Protein AF-A0A6P2RGN9-F1 (afdb_monomer)

Organism: Burkholderia lata (strain ATCC 17760 / DSM 23089 / LMG 22485 / NCIMB 9086 / R18194 / 383) (NCBI:txid482957)

Sequence (277 aa):
MVHELDSYGESSSDGGGRESSWGAIEKACVRLLGKEGDVRVAIWYIRAGLERKEFRAFRLGMAALSRILVDFQRKTQTSTHSNELELEIYLAQVAWLSTPQFARKLSLLNFPEIGASISDVRKNKFESFVSGESIGNLCSEIDEVVGFLEEANGWAESHFARGVNFDDSIALLDDVVRVLRGVVGKNVNEDLGIFANGEMEIQRGNCSAILSRADVDAAIDEIIKYFNINEPSHPAPILLMRVKKLVGADFSELMQELYAEGVTLVAQLGRPGGADK

Solvent-accessible surface area (backbone atoms only — not comparable to full-atom values): 16355 Å² total; per-residue (Å²): 141,88,83,85,83,88,85,83,80,84,79,82,92,66,96,84,54,76,83,55,53,43,59,52,49,33,56,48,27,56,58,45,55,75,75,46,79,50,66,67,49,24,52,50,20,29,47,24,11,41,78,70,24,34,42,70,50,24,46,54,15,41,54,50,35,38,53,37,53,54,53,48,55,54,49,60,76,74,46,93,68,88,56,60,72,61,49,52,52,49,50,61,59,56,44,52,64,42,33,71,68,42,44,55,38,56,39,54,21,31,41,80,88,49,76,25,29,48,54,30,44,68,68,70,54,54,63,86,86,58,54,64,66,60,52,50,52,50,38,52,58,51,52,50,46,42,51,34,50,52,52,49,45,55,52,40,55,76,68,68,47,83,85,62,55,52,62,71,53,42,53,53,50,53,51,33,42,53,50,55,54,50,49,48,63,46,58,69,56,53,80,76,57,88,83,82,91,76,95,72,84,73,79,70,80,74,77,69,73,73,83,46,73,68,46,49,54,54,50,52,51,52,52,35,52,50,35,60,74,77,40,70,85,54,68,58,43,66,52,49,57,51,50,53,64,52,70,81,54,57,73,72,56,55,39,56,75,77,29,96,70,38,70,62,58,56,65,74,66,65,74,87,83,83,88,82,136

Structure (mmCIF, N/CA/C/O backbone):
data_AF-A0A6P2RGN9-F1
#
_entry.id   AF-A0A6P2RGN9-F1
#
loop_
_atom_site.group_PDB
_atom_site.id
_atom_site.type_symbol
_atom_site.label_atom_id
_atom_site.label_alt_id
_atom_site.label_comp_id
_atom_site.label_asym_id
_atom_site.label_entity_id
_atom_site.label_seq_id
_atom_site.pdbx_PDB_ins_code
_atom_site.Cartn_x
_atom_site.Cartn_y
_atom_site.Cartn_z
_atom_site.occupancy
_atom_site.B_iso_or_equiv
_atom_site.auth_seq_id
_atom_site.auth_comp_id
_atom_site.auth_asym_id
_atom_site.auth_atom_id
_atom_site.pdbx_PDB_model_num
ATOM 1 N N . MET A 1 1 ? 5.014 15.738 -21.763 1.00 33.44 1 MET A N 1
ATOM 2 C CA . MET A 1 1 ? 3.935 14.969 -22.416 1.00 33.44 1 MET A CA 1
ATOM 3 C C . MET A 1 1 ? 3.713 13.724 -21.569 1.00 33.44 1 MET A C 1
ATOM 5 O O . MET A 1 1 ? 4.242 12.670 -21.870 1.00 33.44 1 MET A O 1
ATOM 9 N N . VAL A 1 2 ? 3.076 13.908 -20.410 1.00 33.88 2 VAL A N 1
ATOM 10 C CA . VAL A 1 2 ? 2.858 12.865 -19.392 1.00 33.88 2 VAL A CA 1
ATOM 11 C C . VAL A 1 2 ? 1.435 13.075 -18.878 1.00 33.88 2 VAL A C 1
ATOM 13 O O . VAL A 1 2 ? 1.212 13.610 -17.803 1.00 33.88 2 VAL A O 1
A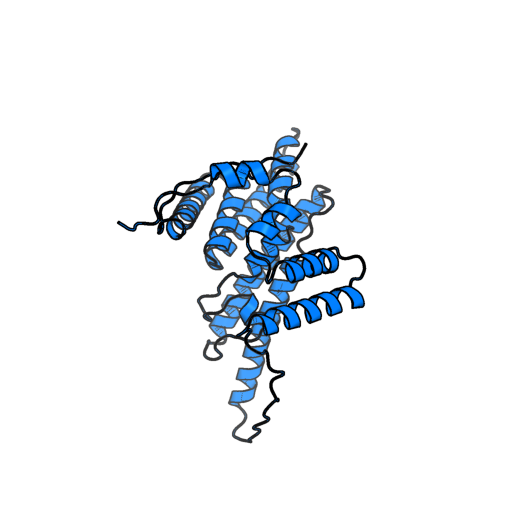TOM 16 N N . HIS A 1 3 ? 0.472 12.832 -19.756 1.00 40.09 3 HIS A N 1
ATOM 17 C CA . HIS A 1 3 ? -0.960 12.904 -19.481 1.00 40.09 3 HIS A CA 1
ATOM 18 C C . HIS A 1 3 ? -1.625 12.077 -20.571 1.00 40.09 3 HIS A C 1
ATOM 20 O O . HIS A 1 3 ? -1.947 12.626 -21.611 1.00 40.09 3 HIS A O 1
ATOM 26 N N . GLU A 1 4 ? -1.684 10.759 -20.375 1.00 36.16 4 GLU A N 1
ATOM 27 C CA . GLU A 1 4 ? -2.571 9.817 -21.080 1.00 36.16 4 GLU A CA 1
ATOM 28 C C . GLU A 1 4 ? -2.137 8.391 -20.737 1.00 36.16 4 GLU A C 1
ATOM 30 O O . GLU A 1 4 ? -1.318 7.786 -21.419 1.00 36.16 4 GLU A O 1
ATOM 35 N N . LEU A 1 5 ? -2.658 7.855 -19.634 1.00 37.09 5 LEU A N 1
ATOM 36 C CA . LEU A 1 5 ? -2.740 6.402 -19.434 1.00 37.09 5 LEU A CA 1
ATOM 37 C C . LEU A 1 5 ? -3.982 5.973 -18.633 1.00 37.09 5 LEU A C 1
ATOM 39 O O . LEU A 1 5 ? -4.138 4.793 -18.341 1.00 37.09 5 LEU A O 1
ATOM 43 N N . ASP A 1 6 ? -4.914 6.898 -18.376 1.00 41.03 6 ASP A N 1
ATOM 44 C CA . ASP A 1 6 ? -6.184 6.618 -17.689 1.00 41.03 6 ASP A CA 1
ATOM 45 C C . ASP A 1 6 ? -7.370 6.399 -18.651 1.00 41.03 6 ASP A C 1
ATOM 47 O O . ASP A 1 6 ? -8.513 6.301 -18.211 1.00 41.03 6 ASP A O 1
ATOM 51 N N . SER A 1 7 ? -7.139 6.279 -19.964 1.00 36.06 7 SER A N 1
ATOM 52 C CA . SER A 1 7 ? -8.214 6.123 -20.956 1.00 36.06 7 SER A CA 1
ATOM 53 C C . SER A 1 7 ? -8.219 4.757 -21.652 1.00 36.06 7 SER A C 1
ATOM 55 O O . SER A 1 7 ? -8.183 4.689 -22.873 1.00 36.06 7 SER A O 1
ATOM 57 N N . TYR A 1 8 ? -8.297 3.656 -20.905 1.00 37.06 8 TYR A N 1
ATOM 58 C CA . TYR A 1 8 ? -8.857 2.409 -21.447 1.00 37.06 8 TYR A CA 1
ATOM 59 C C . TYR A 1 8 ? -9.652 1.684 -20.365 1.00 37.06 8 TYR A C 1
ATOM 61 O O . TYR A 1 8 ? -9.136 0.869 -19.606 1.00 37.06 8 TYR A O 1
ATOM 69 N N . GLY A 1 9 ? -10.939 2.015 -20.302 1.00 34.03 9 GLY A N 1
ATOM 70 C CA . GLY A 1 9 ? -11.904 1.366 -19.424 1.00 34.03 9 GLY A CA 1
ATOM 71 C C . GLY A 1 9 ? -13.339 1.822 -19.669 1.00 34.03 9 GLY A C 1
ATOM 72 O O . GLY A 1 9 ? -14.114 1.903 -18.719 1.00 34.03 9 GLY A O 1
ATOM 73 N N . GLU A 1 10 ? -13.703 2.152 -20.913 1.00 33.69 10 GLU A N 1
ATOM 74 C CA . GLU A 1 10 ? -15.106 2.352 -21.278 1.00 33.69 10 GLU A CA 1
ATOM 75 C C . GLU A 1 10 ? -15.847 1.007 -21.305 1.00 33.69 10 GLU A C 1
ATOM 77 O O . GLU A 1 10 ? -15.527 0.089 -22.057 1.00 33.69 10 GLU A O 1
ATOM 82 N N . SER A 1 11 ? -16.850 0.935 -20.428 1.00 32.97 11 SER A N 1
ATOM 83 C CA . SER A 1 11 ? -18.112 0.202 -20.560 1.00 32.97 11 SER A CA 1
ATOM 84 C C . SER A 1 11 ? -18.075 -1.240 -21.082 1.00 32.97 11 SER A C 1
ATOM 86 O O . SER A 1 11 ? -18.205 -1.511 -22.272 1.00 32.97 11 SER A O 1
ATOM 88 N N . SER A 1 12 ? -18.175 -2.178 -20.145 1.00 28.09 12 SER A N 1
ATOM 89 C CA . SER A 1 12 ? -19.211 -3.206 -20.260 1.00 28.09 12 SER A CA 1
ATOM 90 C C . SER A 1 12 ? -20.095 -3.135 -19.020 1.00 28.09 12 SER A C 1
ATOM 92 O O . SER A 1 12 ? -19.641 -3.200 -17.876 1.00 28.09 12 SER A O 1
ATOM 94 N N . SER A 1 13 ? -2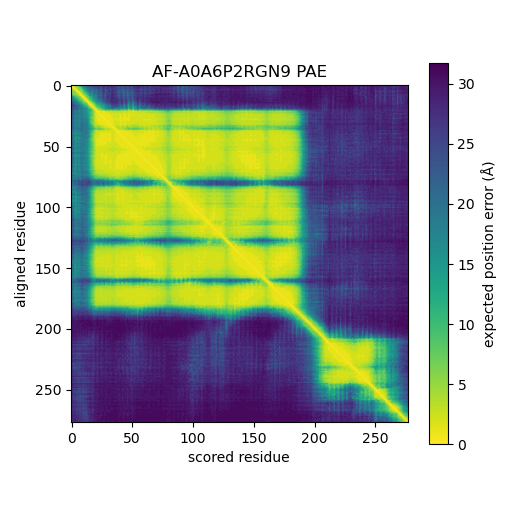1.370 -2.881 -19.282 1.00 38.47 13 SER A N 1
ATOM 95 C CA . SER A 1 13 ? -22.477 -3.003 -18.354 1.00 38.47 13 SER A CA 1
ATOM 96 C C . SER A 1 13 ? -22.691 -4.480 -18.033 1.00 38.47 13 SER A C 1
ATOM 98 O O . SER A 1 13 ? -23.263 -5.197 -18.848 1.00 38.47 13 SER A O 1
ATOM 100 N N . ASP A 1 14 ? -22.254 -4.926 -16.859 1.00 33.53 14 ASP A N 1
ATOM 101 C CA . ASP A 1 14 ? -22.945 -6.010 -16.164 1.00 33.53 14 ASP A CA 1
ATOM 102 C C . ASP A 1 14 ? -22.741 -5.890 -14.649 1.00 33.53 14 ASP A C 1
ATOM 104 O O . ASP A 1 14 ? -21.618 -5.781 -14.139 1.00 33.53 14 ASP A O 1
ATOM 108 N N . GLY A 1 15 ? -23.859 -5.826 -13.934 1.00 38.00 15 GLY A N 1
ATOM 109 C CA . GLY A 1 15 ? -23.906 -5.720 -12.485 1.00 38.00 15 GLY A CA 1
ATOM 110 C C . GLY A 1 15 ? -23.574 -7.073 -11.868 1.00 38.00 15 GLY A C 1
ATOM 111 O O . GLY A 1 15 ? -24.368 -7.998 -11.956 1.00 38.00 15 GLY A O 1
ATOM 112 N N . GLY A 1 16 ? -22.405 -7.182 -11.231 1.00 35.12 16 GLY A N 1
ATOM 113 C CA . GLY A 1 16 ? -22.026 -8.357 -10.431 1.00 35.12 16 GLY A CA 1
ATOM 114 C C . GLY A 1 16 ? -20.586 -8.864 -10.595 1.00 35.12 16 GLY A C 1
ATOM 115 O O . GLY A 1 16 ? -20.171 -9.727 -9.832 1.00 35.12 16 GLY A O 1
ATOM 116 N N . GLY A 1 17 ? -19.793 -8.346 -11.545 1.00 37.28 17 GLY A N 1
ATOM 117 C CA . GLY A 1 17 ? -18.497 -8.957 -11.908 1.00 37.28 17 GLY A CA 1
ATOM 118 C C . GLY A 1 17 ? -17.205 -8.295 -11.395 1.00 37.28 17 GLY A C 1
ATOM 119 O O . GLY A 1 17 ? -16.141 -8.911 -11.461 1.00 37.28 17 GLY A O 1
ATOM 120 N N . ARG A 1 18 ? -17.234 -7.050 -10.893 1.00 41.59 18 ARG A N 1
ATOM 121 C CA . ARG A 1 18 ? -15.991 -6.295 -10.590 1.00 41.59 18 ARG A CA 1
ATOM 122 C C . ARG A 1 18 ? -15.243 -6.759 -9.335 1.00 41.59 18 ARG A C 1
ATOM 124 O O . ARG A 1 18 ? -14.038 -6.550 -9.250 1.00 41.59 18 ARG A O 1
ATOM 131 N N . GLU A 1 19 ? -15.908 -7.444 -8.408 1.00 44.59 19 GLU A N 1
ATOM 132 C CA . GLU A 1 19 ? -15.249 -8.051 -7.239 1.00 44.59 19 GLU A CA 1
ATOM 133 C C . GLU A 1 19 ? -14.414 -9.298 -7.616 1.00 44.59 19 GLU A C 1
ATOM 135 O O . GLU A 1 19 ? -13.539 -9.720 -6.860 1.00 44.59 19 GLU A O 1
ATOM 140 N N . SER A 1 20 ? -14.610 -9.852 -8.823 1.00 57.38 20 SER A N 1
ATOM 141 C CA . SER A 1 20 ? -13.911 -11.051 -9.312 1.00 57.38 20 SER A CA 1
ATOM 142 C C . SER A 1 20 ? -12.596 -10.754 -10.058 1.00 57.38 20 SER A C 1
ATOM 144 O O . SER A 1 20 ? -11.672 -11.572 -10.031 1.00 57.38 20 SER A O 1
ATOM 146 N N . SER A 1 21 ? -12.452 -9.580 -10.691 1.00 81.19 21 SER A N 1
ATOM 147 C CA . SER A 1 21 ? -11.296 -9.298 -11.562 1.00 81.19 21 SER A CA 1
ATOM 148 C C . SER A 1 21 ? -9.992 -9.113 -10.784 1.00 81.19 21 SER A C 1
ATOM 150 O O . SER A 1 21 ? -8.966 -9.677 -11.163 1.00 81.19 21 SER A O 1
ATOM 152 N N . TRP A 1 22 ? -10.022 -8.403 -9.654 1.00 90.25 22 TRP A N 1
ATOM 153 C CA . TRP A 1 22 ? -8.820 -8.147 -8.853 1.00 90.25 22 TRP A CA 1
ATOM 154 C C . TRP A 1 22 ? -8.251 -9.403 -8.197 1.00 90.25 22 TRP A C 1
ATOM 156 O O . TRP A 1 22 ? -7.035 -9.548 -8.134 1.00 90.25 22 TRP A O 1
ATOM 166 N N . GLY A 1 23 ? -9.099 -10.356 -7.795 1.00 89.38 23 GLY A N 1
ATOM 167 C CA . GLY A 1 23 ? -8.629 -11.653 -7.293 1.00 89.38 23 GLY A CA 1
ATOM 168 C C . GLY A 1 23 ? -7.968 -12.509 -8.382 1.00 89.38 23 GLY A C 1
ATOM 169 O O . GLY A 1 23 ? -7.037 -13.269 -8.111 1.00 89.38 23 GLY A O 1
ATOM 170 N N . ALA A 1 24 ? -8.408 -12.385 -9.638 1.00 90.88 24 ALA A N 1
ATOM 171 C CA . ALA A 1 24 ? -7.739 -13.025 -10.768 1.00 90.88 24 ALA A CA 1
ATOM 172 C C . ALA A 1 24 ? -6.394 -12.352 -11.096 1.00 90.88 24 ALA A C 1
ATOM 174 O O . ALA A 1 24 ? -5.416 -13.059 -11.356 1.00 90.88 24 ALA A O 1
ATOM 175 N N . ILE A 1 25 ? -6.338 -11.014 -11.038 1.00 91.12 25 ILE A N 1
ATOM 176 C CA . ILE A 1 25 ? -5.109 -10.221 -11.211 1.00 91.12 25 ILE A CA 1
ATOM 177 C C . ILE A 1 25 ? -4.087 -10.595 -10.138 1.00 91.12 25 ILE A C 1
ATOM 179 O O . ILE A 1 25 ? -2.957 -10.925 -10.477 1.00 91.12 25 ILE A O 1
ATOM 183 N N . GLU A 1 26 ? -4.492 -10.648 -8.870 1.00 91.69 26 GLU A N 1
ATOM 184 C CA . GLU A 1 26 ? -3.637 -11.056 -7.753 1.00 91.69 26 GLU A CA 1
ATOM 185 C C . GLU A 1 26 ? -2.990 -12.426 -8.008 1.00 91.69 26 GLU A C 1
ATOM 187 O O . GLU A 1 26 ? -1.765 -12.565 -8.018 1.00 91.69 26 GLU A O 1
ATOM 192 N N . LYS A 1 27 ? -3.804 -13.438 -8.339 1.00 92.94 27 LYS A N 1
ATOM 193 C CA . LYS A 1 27 ? -3.312 -14.786 -8.668 1.00 92.94 27 LYS A CA 1
ATOM 194 C C . LYS A 1 27 ? -2.376 -14.787 -9.877 1.00 92.94 27 LYS A C 1
ATOM 196 O O . LYS A 1 27 ? -1.458 -15.606 -9.935 1.00 92.94 27 LYS A O 1
ATOM 201 N N . ALA A 1 28 ? -2.620 -13.932 -10.870 1.00 93.50 28 ALA A N 1
ATOM 202 C CA . ALA A 1 28 ? -1.744 -13.795 -12.026 1.00 93.50 28 ALA A CA 1
ATOM 203 C C . ALA A 1 28 ? -0.400 -13.168 -11.634 1.00 93.50 28 ALA A C 1
ATOM 205 O O . ALA A 1 28 ? 0.636 -13.727 -11.994 1.00 93.50 28 ALA A O 1
ATOM 206 N N . CYS A 1 29 ? -0.410 -12.093 -10.843 1.00 94.44 29 CYS A N 1
ATOM 207 C CA . CYS A 1 29 ? 0.787 -11.455 -10.305 1.00 94.44 29 CYS A CA 1
ATOM 208 C C . CYS A 1 29 ? 1.639 -12.441 -9.503 1.00 94.44 29 CYS A C 1
ATOM 210 O O . CYS A 1 29 ? 2.825 -12.570 -9.789 1.00 94.44 29 CYS A O 1
ATOM 212 N N . VAL A 1 30 ? 1.043 -13.211 -8.585 1.00 94.00 30 VAL A N 1
ATOM 213 C CA . VAL A 1 30 ? 1.763 -14.231 -7.797 1.00 94.00 30 VAL A CA 1
ATOM 214 C C . VAL A 1 30 ? 2.463 -15.251 -8.703 1.00 94.00 30 VAL A C 1
ATOM 216 O O . VAL A 1 30 ? 3.637 -15.560 -8.504 1.00 94.00 30 VAL A O 1
ATOM 219 N N . ARG A 1 31 ? 1.779 -15.755 -9.742 1.00 93.94 31 ARG A N 1
ATOM 220 C CA . ARG A 1 31 ? 2.384 -16.704 -10.695 1.00 93.94 31 ARG A CA 1
ATOM 221 C C . ARG A 1 31 ? 3.507 -16.082 -11.522 1.00 93.94 31 ARG A C 1
ATOM 223 O O . ARG A 1 31 ? 4.475 -16.777 -11.819 1.00 93.94 31 ARG A O 1
ATOM 230 N N . LEU A 1 32 ? 3.350 -14.831 -11.951 1.00 93.75 32 LEU A N 1
ATOM 231 C CA . LEU A 1 32 ? 4.333 -14.134 -12.781 1.00 93.75 32 LEU A CA 1
ATOM 232 C C . LEU A 1 32 ? 5.579 -13.765 -11.971 1.00 93.75 32 LEU A C 1
ATOM 234 O O . LEU A 1 32 ? 6.680 -14.078 -12.408 1.00 93.75 32 LEU A O 1
ATOM 238 N 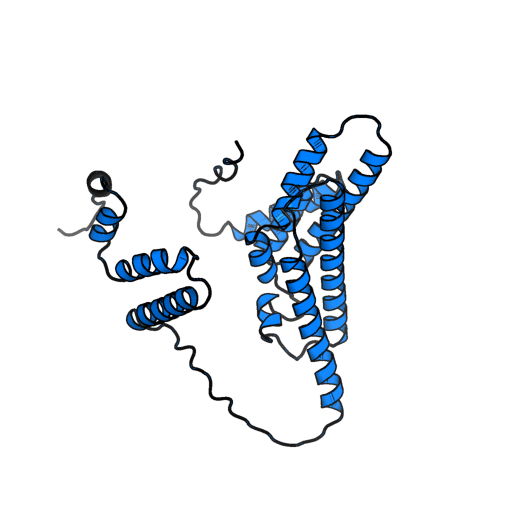N . LEU A 1 33 ? 5.410 -13.233 -10.758 1.00 92.38 33 LEU A N 1
ATOM 239 C CA . LEU A 1 33 ? 6.508 -12.874 -9.848 1.00 92.38 33 LEU A CA 1
ATOM 240 C C . LEU A 1 33 ? 7.318 -14.084 -9.362 1.00 92.38 33 LEU A C 1
ATOM 242 O O . LEU A 1 33 ? 8.488 -13.947 -9.000 1.00 92.38 33 LEU A O 1
ATOM 246 N N . GLY A 1 34 ? 6.710 -15.275 -9.366 1.00 85.25 34 GLY A N 1
ATOM 247 C CA . GLY A 1 34 ? 7.413 -16.536 -9.128 1.00 85.25 34 GLY A CA 1
ATOM 248 C C . GLY A 1 34 ? 8.319 -16.973 -10.285 1.00 85.25 34 GLY A C 1
ATOM 249 O O . GLY A 1 34 ? 9.170 -17.836 -10.088 1.00 85.25 34 GLY A O 1
ATOM 250 N N . LYS A 1 35 ? 8.146 -16.398 -11.482 1.00 89.50 35 LYS A N 1
ATOM 251 C CA . LYS A 1 35 ? 8.961 -16.682 -12.673 1.00 89.50 35 LYS A CA 1
ATOM 252 C C . LYS A 1 35 ? 9.964 -15.569 -12.959 1.00 89.50 35 LYS A C 1
ATOM 254 O O . LYS A 1 35 ? 11.118 -15.864 -13.245 1.00 89.50 35 LYS A O 1
ATOM 259 N N . GLU A 1 36 ? 9.519 -14.317 -12.890 1.00 87.25 36 GLU A N 1
ATOM 260 C CA . GLU A 1 36 ? 10.298 -13.141 -13.271 1.00 87.25 36 GLU A CA 1
ATOM 261 C C . GLU A 1 36 ? 9.953 -11.939 -12.380 1.00 87.25 36 GLU A C 1
ATOM 263 O O . GLU A 1 36 ? 8.788 -11.684 -12.070 1.00 87.25 36 GLU A O 1
ATOM 268 N N . GLY A 1 37 ? 10.976 -11.200 -11.949 1.00 88.38 37 GLY A N 1
ATOM 269 C CA . GLY A 1 37 ? 10.831 -10.032 -11.081 1.00 88.38 37 GLY A CA 1
ATOM 270 C C . GLY A 1 37 ? 10.601 -8.741 -11.864 1.00 88.38 37 GLY A C 1
ATOM 271 O O . GLY A 1 37 ? 11.524 -7.947 -11.995 1.00 88.38 37 GLY A O 1
ATOM 272 N N . ASP A 1 38 ? 9.384 -8.523 -12.366 1.00 92.06 38 ASP A N 1
ATOM 273 C CA . ASP A 1 38 ? 9.007 -7.278 -13.058 1.00 92.06 38 ASP A CA 1
ATOM 274 C C . ASP A 1 38 ? 8.340 -6.277 -12.094 1.00 92.06 38 ASP A C 1
ATOM 276 O O . ASP A 1 38 ? 7.331 -6.584 -11.446 1.00 92.06 38 ASP A O 1
ATOM 280 N N . VAL A 1 39 ? 8.886 -5.056 -12.026 1.00 94.19 39 VAL A N 1
ATOM 281 C CA . VAL A 1 39 ? 8.411 -3.979 -11.138 1.00 94.19 39 VAL A CA 1
ATOM 282 C C . VAL A 1 39 ? 6.939 -3.622 -11.367 1.00 94.19 39 VAL A C 1
ATOM 284 O O . VAL A 1 39 ? 6.201 -3.382 -10.413 1.00 94.19 39 VAL A O 1
ATOM 287 N N . ARG A 1 40 ? 6.460 -3.651 -12.616 1.00 94.25 40 ARG A N 1
ATOM 288 C CA . ARG A 1 40 ? 5.065 -3.331 -12.954 1.00 94.25 40 ARG A CA 1
ATOM 289 C C . ARG A 1 40 ? 4.135 -4.390 -12.388 1.00 94.25 40 ARG A C 1
ATOM 291 O O . ARG A 1 40 ? 3.070 -4.063 -11.874 1.00 94.25 40 ARG A O 1
ATOM 298 N N . VAL A 1 41 ? 4.538 -5.659 -12.452 1.00 95.12 41 VAL A N 1
ATOM 299 C CA . VAL A 1 41 ? 3.753 -6.771 -11.902 1.00 95.12 41 VAL A CA 1
ATOM 300 C C . VAL A 1 41 ? 3.659 -6.660 -10.379 1.00 95.12 41 VAL A C 1
ATOM 302 O O . VAL A 1 41 ? 2.587 -6.909 -9.827 1.00 95.12 41 VAL A O 1
ATOM 305 N N . ALA A 1 42 ? 4.730 -6.222 -9.708 1.00 96.12 42 ALA A N 1
ATOM 306 C CA . ALA A 1 42 ? 4.703 -5.936 -8.274 1.00 96.12 42 ALA A CA 1
ATOM 307 C C . ALA A 1 42 ? 3.756 -4.771 -7.931 1.00 96.12 42 ALA A C 1
ATOM 309 O O . ALA A 1 42 ? 2.923 -4.919 -7.038 1.00 96.12 42 ALA A O 1
ATOM 310 N N . ILE A 1 43 ? 3.780 -3.666 -8.690 1.00 96.06 43 ILE A N 1
ATOM 311 C CA . ILE A 1 43 ? 2.813 -2.565 -8.516 1.00 96.06 43 ILE A CA 1
ATOM 312 C C . ILE A 1 43 ? 1.370 -3.040 -8.728 1.00 96.06 43 ILE A C 1
ATOM 314 O O . ILE A 1 43 ? 0.484 -2.688 -7.947 1.00 96.06 43 ILE A O 1
ATOM 318 N N . TRP A 1 44 ? 1.106 -3.872 -9.738 1.00 94.56 44 TRP A N 1
ATOM 319 C CA . TRP A 1 44 ? -0.224 -4.454 -9.945 1.00 94.56 44 TRP A CA 1
ATOM 320 C C . TRP A 1 44 ? -0.656 -5.365 -8.795 1.00 94.56 44 TRP A C 1
ATOM 322 O O . TRP A 1 44 ? -1.835 -5.366 -8.441 1.00 94.56 44 TRP A O 1
ATOM 332 N N . TYR A 1 45 ? 0.276 -6.090 -8.175 1.00 97.19 45 TYR A N 1
ATOM 333 C CA . TYR A 1 45 ? -0.021 -6.908 -7.003 1.00 97.19 45 TYR A CA 1
ATOM 334 C C . TYR A 1 45 ? -0.389 -6.040 -5.793 1.00 97.19 45 TYR A C 1
ATOM 336 O O . TYR A 1 45 ? -1.421 -6.266 -5.161 1.00 97.19 45 TYR A O 1
ATOM 344 N N . ILE A 1 46 ? 0.394 -4.988 -5.534 1.00 97.50 46 ILE A N 1
ATOM 345 C CA . ILE A 1 46 ? 0.112 -3.990 -4.493 1.00 97.50 46 ILE A CA 1
ATOM 346 C C . ILE A 1 46 ? -1.277 -3.378 -4.710 1.00 97.50 46 ILE A C 1
ATOM 348 O O . ILE A 1 46 ? -2.089 -3.326 -3.785 1.00 97.50 46 ILE A O 1
ATOM 352 N N . ARG A 1 47 ? -1.593 -2.975 -5.949 1.00 95.44 47 ARG A N 1
ATOM 353 C CA . ARG A 1 47 ? -2.919 -2.459 -6.320 1.00 95.44 47 ARG A CA 1
ATOM 354 C C . ARG A 1 47 ? -4.021 -3.479 -6.062 1.00 95.44 47 ARG A C 1
ATOM 356 O O . ARG A 1 47 ? -5.016 -3.119 -5.448 1.00 95.44 47 ARG A O 1
ATOM 363 N N . ALA A 1 48 ? -3.847 -4.735 -6.468 1.00 92.75 48 ALA A N 1
ATOM 364 C CA . ALA A 1 48 ? -4.844 -5.775 -6.228 1.00 92.75 48 ALA A CA 1
ATOM 365 C C . ALA A 1 48 ? -5.132 -5.956 -4.727 1.00 92.75 48 ALA A C 1
ATOM 367 O O . ALA A 1 48 ? -6.300 -6.010 -4.345 1.00 92.75 48 ALA A O 1
ATOM 368 N N . GLY A 1 49 ? -4.097 -5.956 -3.878 1.00 93.88 49 GLY A N 1
ATOM 369 C CA . GLY A 1 49 ? -4.259 -5.996 -2.422 1.00 93.88 49 GLY A CA 1
ATOM 370 C C . GLY A 1 49 ? -5.036 -4.793 -1.877 1.00 93.88 49 GLY A C 1
ATOM 371 O O . GLY A 1 49 ? -5.967 -4.961 -1.091 1.00 93.88 49 GLY A O 1
ATOM 372 N N . LEU A 1 50 ? -4.726 -3.585 -2.355 1.00 94.62 50 LEU A N 1
ATOM 373 C CA . LEU A 1 50 ? -5.429 -2.356 -1.969 1.00 94.62 50 LEU A CA 1
ATOM 374 C C . LEU A 1 50 ? -6.903 -2.342 -2.407 1.00 94.62 50 LEU A C 1
ATOM 376 O O . LEU A 1 50 ? -7.766 -1.962 -1.619 1.00 94.62 50 LEU A O 1
ATOM 380 N N . GLU A 1 51 ? -7.215 -2.767 -3.634 1.00 93.06 51 GLU A N 1
ATOM 381 C CA . GLU A 1 51 ? -8.596 -2.800 -4.151 1.00 93.06 51 GLU A CA 1
ATOM 382 C C . GLU A 1 51 ? -9.454 -3.844 -3.439 1.00 93.06 51 GLU A C 1
ATOM 384 O O . GLU A 1 51 ? -10.640 -3.624 -3.194 1.00 93.06 51 GLU A O 1
ATOM 389 N N . ARG A 1 52 ? -8.842 -4.970 -3.063 1.00 92.62 52 ARG A N 1
ATOM 390 C CA . ARG A 1 52 ? -9.484 -6.021 -2.265 1.00 92.62 52 ARG A CA 1
ATOM 391 C C . ARG A 1 52 ? -9.529 -5.685 -0.774 1.00 92.62 52 ARG A C 1
ATOM 393 O O . ARG A 1 52 ? -10.220 -6.370 -0.027 1.00 92.62 52 ARG A O 1
ATOM 400 N N . LYS A 1 53 ? -8.833 -4.623 -0.348 1.00 95.19 53 LYS A N 1
ATOM 401 C CA . LYS A 1 53 ? -8.638 -4.226 1.055 1.00 95.19 53 LYS A CA 1
ATOM 402 C C . LYS A 1 53 ? -7.983 -5.324 1.899 1.00 95.19 53 LYS A C 1
ATOM 404 O O . LYS A 1 53 ? -8.242 -5.428 3.094 1.00 95.19 53 LYS A O 1
ATOM 409 N N . GLU A 1 54 ? -7.140 -6.144 1.284 1.00 94.00 54 GLU A N 1
ATOM 410 C CA . GLU A 1 54 ? -6.498 -7.296 1.915 1.00 94.00 54 GLU A CA 1
ATOM 411 C C . GLU A 1 54 ? -5.059 -6.949 2.299 1.00 94.00 54 GLU A C 1
ATOM 413 O O . GLU A 1 54 ? -4.161 -6.938 1.453 1.00 94.00 54 GLU A O 1
ATOM 418 N N . PHE A 1 55 ? -4.829 -6.693 3.592 1.00 95.31 55 PHE A N 1
ATOM 419 C CA . PHE A 1 55 ? -3.512 -6.303 4.100 1.00 95.31 55 PHE A CA 1
ATOM 420 C C . PHE A 1 55 ? -2.421 -7.328 3.769 1.00 95.31 55 PHE A C 1
ATOM 422 O O . PHE A 1 55 ? -1.343 -6.958 3.314 1.00 95.31 55 PHE A O 1
ATOM 429 N N . ARG A 1 56 ? -2.718 -8.627 3.894 1.00 94.75 56 ARG A N 1
ATOM 430 C CA . ARG A 1 56 ? -1.761 -9.694 3.573 1.00 94.75 56 ARG A CA 1
ATOM 431 C C . ARG A 1 56 ? -1.318 -9.675 2.107 1.00 94.75 56 ARG A C 1
ATOM 433 O O . ARG A 1 56 ? -0.127 -9.788 1.831 1.00 94.75 56 ARG A O 1
ATOM 440 N N . ALA A 1 57 ? -2.257 -9.542 1.169 1.00 94.75 57 ALA A N 1
ATOM 441 C CA . ALA A 1 57 ? -1.942 -9.481 -0.260 1.00 94.75 57 ALA A CA 1
ATOM 442 C C . ALA A 1 57 ? -1.111 -8.228 -0.582 1.00 94.75 57 ALA A C 1
ATOM 444 O O . ALA A 1 57 ? -0.110 -8.306 -1.293 1.00 94.75 57 ALA A O 1
ATOM 445 N N . PHE A 1 58 ? -1.476 -7.091 0.018 1.00 97.75 58 PHE A N 1
ATOM 446 C CA . PHE A 1 58 ? -0.706 -5.854 -0.065 1.00 97.75 58 PHE A CA 1
ATOM 447 C C . PHE A 1 58 ? 0.729 -6.021 0.470 1.00 97.75 58 PHE A C 1
ATOM 449 O O . PHE A 1 58 ? 1.677 -5.699 -0.245 1.00 97.75 58 PHE A O 1
ATOM 456 N N . ARG A 1 59 ? 0.904 -6.597 1.668 1.00 97.75 59 ARG A N 1
ATOM 457 C CA . ARG A 1 59 ? 2.216 -6.864 2.284 1.00 97.75 59 ARG A CA 1
ATOM 458 C C . ARG A 1 59 ? 3.097 -7.739 1.395 1.00 97.75 59 ARG A C 1
ATOM 460 O O . ARG A 1 59 ? 4.261 -7.419 1.176 1.00 97.75 59 ARG A O 1
ATOM 467 N N . LEU A 1 60 ? 2.540 -8.807 0.822 1.00 97.38 60 LEU A N 1
ATOM 468 C CA . LEU A 1 60 ? 3.265 -9.673 -0.114 1.00 97.38 60 LEU A CA 1
ATOM 469 C C . LEU A 1 60 ? 3.655 -8.945 -1.410 1.00 97.38 60 LEU A C 1
ATOM 471 O O . LEU A 1 60 ? 4.733 -9.196 -1.951 1.00 97.38 60 LEU A O 1
ATOM 475 N N . GLY A 1 61 ? 2.807 -8.038 -1.901 1.00 97.38 61 GLY A N 1
ATOM 476 C CA . GLY A 1 61 ? 3.134 -7.154 -3.019 1.00 97.38 61 GLY A CA 1
ATOM 477 C C . GLY A 1 61 ? 4.302 -6.218 -2.706 1.00 97.38 61 GLY A C 1
ATOM 478 O O . GLY A 1 61 ? 5.226 -6.111 -3.512 1.00 97.38 61 GLY A O 1
ATOM 479 N N . MET A 1 62 ? 4.300 -5.604 -1.519 1.00 98.19 62 MET A N 1
ATOM 480 C CA . MET A 1 62 ? 5.387 -4.741 -1.041 1.00 98.19 62 MET A CA 1
ATOM 481 C C . MET A 1 62 ? 6.705 -5.509 -0.887 1.00 98.19 62 MET A C 1
ATOM 483 O O . MET A 1 62 ? 7.734 -5.055 -1.383 1.00 98.19 62 MET A O 1
ATOM 487 N N . ALA A 1 63 ? 6.668 -6.712 -0.307 1.00 98.00 63 ALA A N 1
ATOM 488 C CA . ALA A 1 63 ? 7.840 -7.580 -0.191 1.00 98.00 63 ALA A CA 1
ATOM 489 C C . ALA A 1 63 ? 8.422 -7.956 -1.567 1.00 98.00 63 ALA A C 1
ATOM 491 O O . ALA A 1 63 ? 9.638 -7.974 -1.768 1.00 98.00 63 ALA A O 1
ATOM 492 N N . ALA A 1 64 ? 7.556 -8.241 -2.547 1.00 97.81 64 ALA A N 1
ATOM 493 C CA . ALA A 1 64 ? 7.989 -8.525 -3.911 1.00 97.81 64 ALA A CA 1
ATOM 494 C C . ALA A 1 64 ? 8.643 -7.304 -4.573 1.00 97.81 64 ALA A C 1
ATOM 496 O O . ALA A 1 64 ? 9.666 -7.464 -5.240 1.00 97.81 64 ALA A O 1
ATOM 497 N N . LEU A 1 65 ? 8.075 -6.107 -4.377 1.00 97.81 65 LEU A N 1
ATOM 498 C CA . LEU A 1 65 ? 8.647 -4.858 -4.873 1.00 97.81 65 LEU A CA 1
ATOM 499 C C . LEU A 1 65 ? 10.026 -4.598 -4.261 1.00 97.81 65 LEU A C 1
ATOM 501 O O . LEU A 1 65 ? 10.973 -4.407 -5.018 1.00 97.81 65 LEU A O 1
ATOM 505 N N . SER A 1 66 ? 10.152 -4.651 -2.931 1.00 97.19 66 SER A N 1
ATOM 506 C CA . SER A 1 66 ? 11.428 -4.468 -2.222 1.00 97.19 66 SER A CA 1
ATOM 507 C C . SER A 1 66 ? 12.520 -5.373 -2.809 1.00 97.19 66 SER A C 1
ATOM 509 O O . SER A 1 66 ? 13.558 -4.886 -3.265 1.00 97.19 66 SER A O 1
ATOM 511 N N . ARG A 1 67 ? 12.244 -6.678 -2.951 1.00 96.94 67 ARG A N 1
ATOM 512 C CA . ARG A 1 67 ? 13.186 -7.632 -3.561 1.00 96.94 67 ARG A CA 1
ATOM 513 C C . ARG A 1 67 ? 13.616 -7.216 -4.972 1.00 96.94 67 ARG A C 1
ATOM 515 O O . ARG A 1 67 ? 14.800 -7.286 -5.291 1.00 96.94 67 ARG A O 1
ATOM 522 N N . ILE A 1 68 ? 12.673 -6.781 -5.810 1.00 96.44 68 ILE A N 1
ATOM 523 C CA . ILE A 1 68 ? 12.950 -6.348 -7.189 1.00 96.44 68 ILE A CA 1
ATOM 524 C C . ILE A 1 68 ? 13.829 -5.092 -7.215 1.00 96.44 68 ILE A C 1
ATOM 526 O O . ILE A 1 68 ? 14.743 -5.015 -8.035 1.00 96.44 68 ILE A O 1
ATOM 530 N N . LEU A 1 69 ? 13.585 -4.125 -6.326 1.00 95.12 69 LEU A N 1
ATOM 531 C CA . LEU A 1 69 ? 14.394 -2.906 -6.231 1.00 95.12 69 LEU A CA 1
ATOM 532 C C . LEU A 1 69 ? 15.823 -3.216 -5.766 1.00 95.12 69 LEU A C 1
ATOM 534 O O . LEU A 1 69 ? 16.784 -2.719 -6.359 1.00 95.12 69 LEU A O 1
ATOM 538 N N . VAL A 1 70 ? 15.974 -4.102 -4.776 1.00 94.25 70 VAL A N 1
ATOM 539 C CA . VAL A 1 70 ? 17.282 -4.578 -4.293 1.00 94.25 70 VAL A CA 1
ATOM 540 C C . VAL A 1 70 ? 18.048 -5.319 -5.393 1.00 94.25 70 VAL A C 1
ATOM 542 O O . VAL A 1 70 ? 19.238 -5.067 -5.604 1.00 94.25 70 VAL A O 1
ATOM 545 N N . ASP A 1 71 ? 17.387 -6.215 -6.129 1.00 92.94 71 ASP A N 1
ATOM 546 C CA . ASP A 1 71 ? 18.016 -6.949 -7.232 1.00 92.94 71 ASP A CA 1
ATOM 547 C C . ASP A 1 71 ? 18.405 -6.013 -8.388 1.00 92.94 71 ASP A C 1
ATOM 549 O O . ASP A 1 71 ? 19.500 -6.145 -8.945 1.00 92.94 71 ASP A O 1
ATOM 553 N N . PHE A 1 72 ? 17.567 -5.019 -8.706 1.00 91.69 72 PHE A N 1
ATOM 554 C CA . PHE A 1 72 ? 17.896 -3.981 -9.684 1.00 91.69 72 PHE A CA 1
ATOM 555 C C . PHE A 1 72 ? 19.124 -3.172 -9.252 1.00 91.69 72 PHE A C 1
ATOM 557 O O . PHE A 1 72 ? 20.043 -2.985 -10.047 1.00 91.69 72 PHE A O 1
ATOM 564 N N . GLN A 1 73 ? 19.197 -2.760 -7.984 1.00 90.31 73 GLN A N 1
ATOM 565 C CA . GLN A 1 73 ? 20.350 -2.038 -7.444 1.00 90.31 73 GLN A CA 1
ATOM 566 C C . GLN A 1 73 ? 21.643 -2.870 -7.516 1.00 90.31 73 GLN A C 1
ATOM 568 O O . GLN A 1 73 ? 22.707 -2.352 -7.856 1.00 90.31 73 GLN A O 1
ATOM 573 N N . ARG A 1 74 ? 21.574 -4.183 -7.264 1.00 90.69 74 ARG A N 1
ATOM 574 C CA . ARG A 1 74 ? 22.728 -5.086 -7.434 1.00 90.69 74 ARG A CA 1
ATOM 575 C C . ARG A 1 74 ? 23.152 -5.191 -8.907 1.00 90.69 74 ARG A C 1
ATOM 577 O O . ARG A 1 74 ? 24.348 -5.221 -9.213 1.00 90.69 74 ARG A O 1
ATOM 584 N N . LYS A 1 75 ? 22.184 -5.228 -9.830 1.00 88.88 75 LYS A N 1
ATOM 585 C CA . LYS A 1 75 ? 22.421 -5.264 -11.285 1.00 88.88 75 LYS A CA 1
ATOM 586 C C . LYS A 1 75 ? 23.079 -3.974 -11.781 1.00 88.88 75 LYS A C 1
ATOM 588 O O . LYS A 1 75 ? 24.032 -4.049 -12.556 1.00 88.88 75 LYS A O 1
ATOM 593 N N . THR A 1 76 ? 22.625 -2.804 -11.330 1.00 84.50 76 THR A N 1
ATOM 594 C CA . THR A 1 76 ? 23.206 -1.510 -11.729 1.00 84.50 76 THR A CA 1
ATOM 595 C C . THR A 1 76 ? 24.619 -1.307 -11.188 1.00 84.50 76 THR A C 1
ATOM 597 O O . THR A 1 76 ? 25.453 -0.757 -11.896 1.00 84.50 76 THR A O 1
ATOM 600 N N . GLN A 1 77 ? 24.940 -1.818 -9.994 1.00 81.75 77 GLN A N 1
ATOM 601 C CA . GLN A 1 77 ? 26.302 -1.756 -9.438 1.00 81.75 77 GLN A CA 1
ATOM 602 C C . GLN A 1 77 ? 27.323 -2.618 -10.199 1.00 81.75 77 GLN A C 1
ATOM 604 O O . GLN A 1 77 ? 28.515 -2.319 -10.187 1.00 81.75 77 GLN A O 1
ATOM 609 N N . THR A 1 78 ? 26.876 -3.702 -10.837 1.00 80.12 78 THR A N 1
ATOM 610 C CA . THR A 1 78 ? 27.752 -4.686 -11.501 1.00 80.12 78 THR A CA 1
ATOM 611 C C . THR A 1 78 ? 27.847 -4.504 -13.018 1.00 80.12 78 THR A C 1
ATOM 613 O O . THR A 1 78 ? 28.756 -5.054 -13.639 1.00 80.12 78 THR A O 1
ATOM 616 N N . SER A 1 79 ? 26.947 -3.726 -13.626 1.00 72.94 79 SER A N 1
ATOM 617 C CA . SER A 1 79 ? 26.848 -3.566 -15.082 1.00 72.94 79 SER A CA 1
ATOM 618 C C . SER A 1 79 ? 27.427 -2.229 -15.555 1.00 72.94 79 SER A C 1
ATOM 620 O O . SER A 1 79 ? 27.108 -1.180 -15.012 1.00 72.94 79 SER A O 1
ATOM 622 N N . THR A 1 80 ? 28.237 -2.247 -16.619 1.00 58.88 80 THR A N 1
ATOM 623 C CA . THR A 1 80 ? 28.812 -1.036 -17.256 1.00 58.88 80 THR A CA 1
ATOM 624 C C . THR A 1 80 ? 27.875 -0.395 -18.297 1.00 58.88 80 THR A C 1
ATOM 626 O O . THR A 1 80 ? 28.151 0.693 -18.796 1.00 58.88 80 THR A O 1
ATOM 629 N N . HIS A 1 81 ? 26.776 -1.064 -18.663 1.00 58.59 81 HIS A N 1
ATOM 630 C CA . HIS A 1 81 ? 25.818 -0.582 -19.664 1.00 58.59 81 HIS A CA 1
ATOM 631 C C . HIS A 1 81 ? 24.784 0.382 -19.060 1.00 58.59 81 HIS A C 1
ATOM 633 O O . HIS A 1 81 ? 24.337 0.191 -17.931 1.00 58.59 81 HIS A O 1
ATOM 639 N N . SER A 1 82 ? 24.392 1.407 -19.829 1.00 62.66 82 SER A N 1
ATOM 640 C CA . SER A 1 82 ? 23.371 2.379 -19.422 1.00 62.66 82 SER A CA 1
ATOM 641 C C . SER A 1 82 ? 21.995 1.707 -19.317 1.00 62.66 82 SER A C 1
ATOM 643 O O . SER A 1 82 ? 21.382 1.378 -20.331 1.00 62.66 82 SER A O 1
ATOM 645 N N . ASN A 1 83 ? 21.513 1.511 -18.086 1.00 77.00 83 ASN A N 1
ATOM 646 C CA . ASN A 1 83 ? 20.161 1.025 -17.770 1.00 77.00 83 ASN A CA 1
ATOM 647 C C . ASN A 1 83 ? 19.158 2.187 -17.609 1.00 77.00 83 ASN A C 1
ATOM 649 O O . ASN A 1 83 ? 18.176 2.067 -16.882 1.00 77.00 83 ASN A O 1
ATOM 653 N N . GLU A 1 84 ? 19.413 3.330 -18.246 1.00 80.81 84 GLU A N 1
ATOM 654 C CA . GLU A 1 84 ? 18.692 4.589 -18.014 1.00 80.81 84 GLU A CA 1
ATOM 655 C C . GLU A 1 84 ? 17.186 4.481 -18.311 1.00 80.81 84 GLU A C 1
ATOM 657 O O . GLU A 1 84 ? 16.371 4.873 -17.482 1.00 80.81 84 GLU A O 1
ATOM 662 N N . LEU A 1 85 ? 16.798 3.828 -19.415 1.00 81.50 85 LEU A N 1
ATOM 663 C CA . LEU A 1 85 ? 15.382 3.613 -19.754 1.00 81.50 85 LEU A CA 1
ATOM 664 C C . L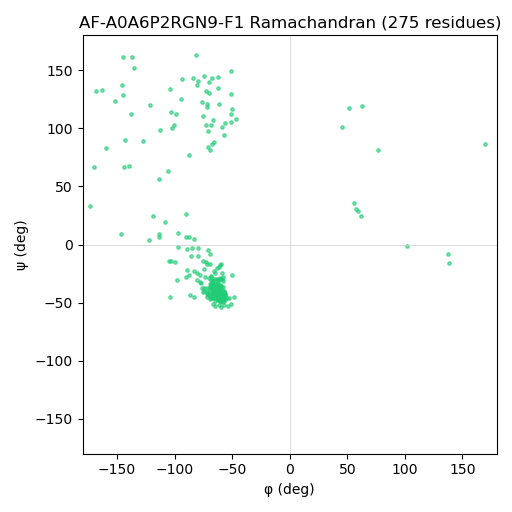EU A 1 85 ? 14.672 2.654 -18.777 1.00 81.50 85 LEU A C 1
ATOM 666 O O . LEU A 1 85 ? 13.502 2.838 -18.451 1.00 81.50 85 LEU A O 1
ATOM 670 N N . GLU A 1 86 ? 15.369 1.614 -18.309 1.00 86.62 86 GLU A N 1
ATOM 671 C CA . GLU A 1 86 ? 14.827 0.672 -17.318 1.00 86.62 86 GLU A CA 1
ATOM 672 C C . GLU A 1 86 ? 14.625 1.389 -15.974 1.00 86.62 86 GLU A C 1
ATOM 674 O O . GLU A 1 86 ? 13.572 1.254 -15.353 1.00 86.62 86 GLU A O 1
ATOM 679 N N . LEU A 1 87 ? 15.584 2.233 -15.579 1.00 88.69 87 LEU A N 1
ATOM 680 C CA . LEU A 1 87 ? 15.498 3.065 -14.382 1.00 88.69 87 LEU A CA 1
ATOM 681 C C . LEU A 1 87 ? 14.305 4.030 -14.433 1.00 88.69 87 LEU A C 1
ATOM 683 O O . LEU A 1 87 ? 13.571 4.120 -13.451 1.00 88.69 87 LEU A O 1
ATOM 687 N N . GLU A 1 88 ? 14.064 4.709 -15.558 1.00 87.81 88 GLU A N 1
ATOM 688 C CA . GLU A 1 88 ? 12.904 5.603 -15.711 1.00 87.81 88 GLU A CA 1
ATOM 689 C C . GLU A 1 88 ? 11.573 4.874 -15.492 1.00 87.81 88 GLU A C 1
ATOM 691 O O . GLU A 1 88 ? 10.684 5.389 -14.807 1.00 87.81 88 GLU A O 1
ATOM 696 N N . ILE A 1 89 ? 11.440 3.650 -16.018 1.00 88.19 89 ILE A N 1
ATOM 697 C CA . ILE A 1 89 ? 10.246 2.823 -15.805 1.00 88.19 89 ILE A CA 1
ATOM 698 C C . ILE A 1 89 ? 10.084 2.512 -14.316 1.00 88.19 89 ILE A C 1
ATOM 700 O O . ILE A 1 89 ? 8.989 2.679 -13.778 1.00 88.19 89 ILE A O 1
ATOM 704 N N . TYR A 1 90 ? 11.153 2.084 -13.642 1.00 92.50 90 TYR A N 1
ATOM 705 C CA . TYR A 1 90 ? 11.104 1.765 -12.214 1.00 92.50 90 TYR A CA 1
ATOM 706 C C . TYR A 1 90 ? 10.729 2.993 -11.381 1.00 92.50 90 TYR A C 1
ATOM 708 O O . TYR A 1 90 ? 9.833 2.908 -10.544 1.00 92.50 90 TYR A O 1
ATOM 716 N N . LEU A 1 91 ? 11.347 4.144 -11.652 1.00 90.94 91 LEU A N 1
ATOM 717 C CA . LEU A 1 91 ? 11.049 5.401 -10.971 1.00 90.94 91 LEU A CA 1
ATOM 718 C C . LEU A 1 91 ? 9.586 5.810 -11.153 1.00 90.94 91 LEU A C 1
ATOM 720 O O . LEU A 1 91 ? 8.920 6.131 -10.171 1.00 90.94 91 LEU A O 1
ATOM 724 N N . ALA A 1 92 ? 9.055 5.739 -12.376 1.00 89.19 92 ALA A N 1
ATOM 725 C CA . ALA A 1 92 ? 7.655 6.058 -12.643 1.00 89.19 92 ALA A CA 1
ATOM 726 C C . ALA A 1 92 ? 6.689 5.123 -11.893 1.00 89.19 92 ALA A C 1
ATOM 728 O O . ALA A 1 92 ? 5.662 5.567 -11.380 1.00 89.19 92 ALA A O 1
ATOM 729 N N . GLN A 1 93 ? 7.018 3.830 -11.810 1.00 89.75 93 GLN A N 1
ATOM 730 C CA . GLN A 1 93 ? 6.218 2.845 -11.081 1.00 89.75 93 GLN A CA 1
ATOM 731 C C . GLN A 1 93 ? 6.271 3.058 -9.561 1.00 89.75 93 GLN A C 1
ATOM 733 O O . GLN A 1 93 ? 5.231 3.020 -8.905 1.00 89.75 93 GLN A O 1
ATOM 738 N N . VAL A 1 94 ? 7.453 3.321 -9.002 1.00 91.69 94 VAL A N 1
ATOM 739 C CA . VAL A 1 94 ? 7.653 3.548 -7.560 1.00 91.69 94 VAL A CA 1
ATOM 740 C C . VAL A 1 94 ? 7.048 4.882 -7.116 1.00 91.69 94 VAL A C 1
ATOM 742 O O . VAL A 1 94 ? 6.409 4.938 -6.069 1.00 91.69 94 VAL A O 1
ATOM 745 N N . ALA A 1 95 ? 7.139 5.932 -7.937 1.00 90.00 95 ALA A N 1
ATOM 746 C CA . ALA A 1 95 ? 6.558 7.244 -7.640 1.00 90.00 95 ALA A CA 1
ATOM 747 C C . ALA A 1 95 ? 5.033 7.202 -7.421 1.00 90.00 95 ALA A C 1
ATOM 749 O O . ALA A 1 95 ? 4.486 8.040 -6.704 1.00 90.00 95 ALA A O 1
ATO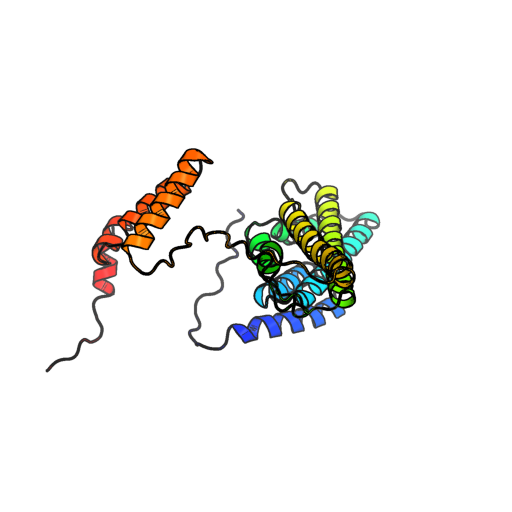M 750 N N . TRP A 1 96 ? 4.329 6.210 -7.981 1.00 91.50 96 TRP A N 1
ATOM 751 C CA . TRP A 1 96 ? 2.900 6.014 -7.718 1.00 91.50 96 TRP A CA 1
ATOM 752 C C . TRP A 1 96 ? 2.591 5.783 -6.225 1.00 91.50 96 TRP A C 1
ATOM 754 O O . TRP A 1 96 ? 1.527 6.194 -5.752 1.00 91.50 96 TRP A O 1
ATOM 764 N N . LEU A 1 97 ? 3.521 5.190 -5.467 1.00 91.94 97 LEU A N 1
ATOM 765 C CA . LEU A 1 97 ? 3.382 4.969 -4.022 1.00 91.94 97 LEU A CA 1
ATOM 766 C C . LEU A 1 97 ? 3.427 6.278 -3.210 1.00 91.94 97 LEU A C 1
ATOM 768 O O . LEU A 1 97 ? 2.955 6.308 -2.082 1.00 91.94 97 LEU A O 1
ATOM 772 N N . SER A 1 98 ? 3.914 7.385 -3.782 1.00 89.12 98 SER A N 1
ATOM 773 C CA . SER A 1 98 ? 3.893 8.710 -3.136 1.00 89.12 98 SER A CA 1
ATOM 774 C C . SER A 1 98 ? 2.581 9.455 -3.344 1.00 89.12 98 SER A C 1
ATOM 776 O O . SER A 1 98 ? 2.408 10.576 -2.870 1.00 89.12 98 SER A O 1
ATOM 778 N N . THR A 1 99 ? 1.647 8.892 -4.111 1.00 87.75 99 THR A N 1
ATOM 779 C CA . THR A 1 99 ? 0.423 9.616 -4.452 1.00 87.75 99 THR A CA 1
ATOM 780 C C . THR A 1 99 ? -0.538 9.681 -3.258 1.00 87.75 99 THR A C 1
ATOM 782 O O . THR A 1 99 ? -0.719 8.692 -2.543 1.00 87.75 99 THR A O 1
ATOM 785 N N . PRO A 1 100 ? -1.292 10.784 -3.087 1.00 86.44 100 PRO A N 1
ATOM 786 C CA . PRO A 1 100 ? -2.351 10.846 -2.076 1.00 86.44 100 PRO A CA 1
ATOM 787 C C . PRO A 1 100 ? -3.417 9.754 -2.258 1.00 86.44 100 PRO A C 1
ATOM 789 O O . PRO A 1 100 ? -4.059 9.321 -1.302 1.00 86.44 100 PRO A O 1
ATOM 792 N N . GLN A 1 101 ? -3.622 9.288 -3.496 1.00 86.44 101 GLN A N 1
ATOM 793 C CA . GLN A 1 101 ? -4.544 8.195 -3.795 1.00 86.44 101 GLN A CA 1
ATOM 794 C C . GLN A 1 101 ? -4.069 6.868 -3.192 1.00 86.44 101 GLN A C 1
ATOM 796 O O . GLN A 1 101 ? -4.895 6.123 -2.658 1.00 86.44 101 GLN A O 1
ATOM 801 N N . PHE A 1 102 ? -2.763 6.591 -3.244 1.00 90.81 102 PHE A N 1
ATOM 802 C CA . PHE A 1 102 ? -2.165 5.447 -2.566 1.00 90.81 102 PHE A CA 1
ATOM 803 C C . PHE A 1 102 ? -2.401 5.526 -1.054 1.00 90.81 102 PHE A C 1
ATOM 805 O O . PHE A 1 102 ? -3.024 4.620 -0.506 1.00 90.81 102 PHE A O 1
ATOM 812 N N . ALA A 1 103 ? -2.036 6.638 -0.406 1.00 89.81 103 ALA A N 1
ATOM 813 C CA . ALA A 1 103 ? -2.208 6.819 1.041 1.00 89.81 103 ALA A CA 1
ATOM 814 C C . ALA A 1 103 ? -3.676 6.655 1.488 1.00 89.81 103 ALA A C 1
ATOM 816 O O . ALA A 1 103 ? -3.981 6.009 2.495 1.00 89.81 103 ALA A O 1
ATOM 817 N N . ARG A 1 104 ? -4.629 7.168 0.695 1.00 89.19 104 ARG A N 1
ATOM 818 C CA . ARG A 1 104 ? -6.063 6.958 0.946 1.00 89.19 104 ARG A CA 1
ATOM 819 C C . ARG A 1 104 ? -6.456 5.487 0.867 1.00 89.19 104 ARG A C 1
ATOM 821 O O . ARG A 1 104 ? -7.182 5.027 1.742 1.00 89.19 104 ARG A O 1
ATOM 828 N N . LYS A 1 105 ? -6.010 4.746 -0.151 1.00 92.44 105 LYS A N 1
ATOM 829 C CA . LYS A 1 105 ? -6.314 3.309 -0.275 1.00 92.44 105 LYS A CA 1
ATOM 830 C C . LYS A 1 105 ? -5.629 2.483 0.810 1.00 92.44 105 LYS A C 1
ATOM 832 O O . LYS A 1 105 ? -6.260 1.576 1.341 1.00 92.44 105 LYS A O 1
ATOM 837 N N . LEU A 1 106 ? -4.402 2.845 1.186 1.00 94.81 106 LEU A N 1
ATOM 838 C CA . LEU A 1 106 ? -3.677 2.249 2.305 1.00 94.81 106 LEU A CA 1
ATOM 839 C C . LEU A 1 106 ? -4.515 2.336 3.584 1.00 94.81 106 LEU A C 1
ATOM 841 O O . LEU A 1 106 ? -4.739 1.327 4.239 1.00 94.81 106 LEU A O 1
ATOM 845 N N . SER A 1 107 ? -5.103 3.504 3.869 1.00 93.69 107 SER A N 1
ATOM 846 C CA . SER A 1 107 ? -5.959 3.691 5.050 1.00 93.69 107 SER A CA 1
ATOM 847 C C . SER A 1 107 ? -7.206 2.789 5.107 1.00 93.69 107 SER A C 1
ATOM 849 O O . SER A 1 107 ? -7.795 2.628 6.175 1.00 93.69 107 SER A O 1
ATOM 851 N N . LEU A 1 108 ? -7.608 2.196 3.978 1.00 94.31 108 LEU A N 1
ATOM 852 C CA . LEU A 1 108 ? -8.784 1.331 3.855 1.00 94.31 108 LEU A CA 1
ATOM 853 C C . LEU A 1 108 ? -8.454 -0.165 3.931 1.00 94.31 108 LEU A C 1
ATOM 855 O O . LEU A 1 108 ? -9.382 -0.971 3.838 1.00 94.31 108 LEU A O 1
ATOM 859 N N . LEU A 1 109 ? -7.179 -0.551 4.055 1.00 95.88 109 LEU A N 1
ATOM 860 C CA . LEU A 1 109 ? -6.809 -1.956 4.225 1.00 95.88 109 LEU A CA 1
ATOM 861 C C . LEU A 1 109 ? -7.402 -2.501 5.520 1.00 95.88 109 LEU A C 1
ATOM 863 O O . LEU A 1 109 ? -7.318 -1.853 6.564 1.00 95.88 109 LEU A O 1
ATOM 867 N N . ASN A 1 110 ? -7.975 -3.697 5.430 1.00 94.12 110 ASN A N 1
ATOM 868 C CA . ASN A 1 110 ? -8.550 -4.407 6.558 1.00 94.12 110 ASN A CA 1
ATOM 869 C C . ASN A 1 110 ? -7.528 -5.355 7.177 1.00 94.12 110 ASN A C 1
ATOM 871 O O . ASN A 1 110 ? -6.789 -6.038 6.464 1.00 94.12 110 ASN A O 1
ATOM 875 N N . PHE A 1 111 ? -7.575 -5.432 8.500 1.00 91.00 111 PHE A N 1
ATOM 876 C CA . PHE A 1 111 ? -6.893 -6.413 9.327 1.00 91.00 111 PHE A CA 1
ATOM 877 C C . PHE A 1 111 ? -7.912 -7.473 9.765 1.00 91.00 111 PHE A C 1
ATOM 879 O O . PHE A 1 111 ? -8.711 -7.213 10.674 1.00 91.00 111 PHE A O 1
ATOM 886 N N . PRO A 1 112 ? -7.956 -8.648 9.107 1.00 85.00 112 PRO A N 1
ATOM 887 C CA . PRO A 1 112 ? -8.926 -9.694 9.423 1.00 85.00 112 PRO A CA 1
ATOM 888 C C . PRO A 1 112 ? -8.856 -10.165 10.878 1.00 85.00 112 PRO A C 1
ATOM 890 O O . PRO A 1 112 ? -9.882 -10.518 11.449 1.00 85.00 112 PRO A O 1
ATOM 893 N N . GLU A 1 113 ? -7.666 -10.132 11.480 1.00 82.12 113 GLU A N 1
ATOM 894 C CA . GLU A 1 113 ? -7.387 -10.580 12.848 1.00 82.12 113 GLU A CA 1
ATOM 895 C C . GLU A 1 113 ? -8.160 -9.777 13.897 1.00 82.12 113 GLU A C 1
ATOM 897 O O . GLU A 1 113 ? -8.476 -10.302 14.962 1.00 82.12 113 GLU A O 1
ATOM 902 N N . ILE A 1 114 ? -8.454 -8.509 13.597 1.00 84.25 114 ILE A N 1
ATOM 903 C CA . ILE A 1 114 ? -9.124 -7.572 14.510 1.00 84.25 114 ILE A CA 1
ATOM 904 C C . ILE A 1 114 ? -10.424 -6.998 13.930 1.00 84.25 114 ILE A C 1
ATOM 906 O O . ILE A 1 114 ? -11.040 -6.124 14.539 1.00 84.25 114 ILE A O 1
ATOM 910 N N . GLY A 1 115 ? -10.825 -7.457 12.739 1.00 85.06 115 GLY A N 1
ATOM 911 C CA . GLY A 1 115 ? -12.065 -7.059 12.070 1.00 85.06 115 GLY A CA 1
ATOM 912 C C . GLY A 1 115 ? -12.164 -5.569 11.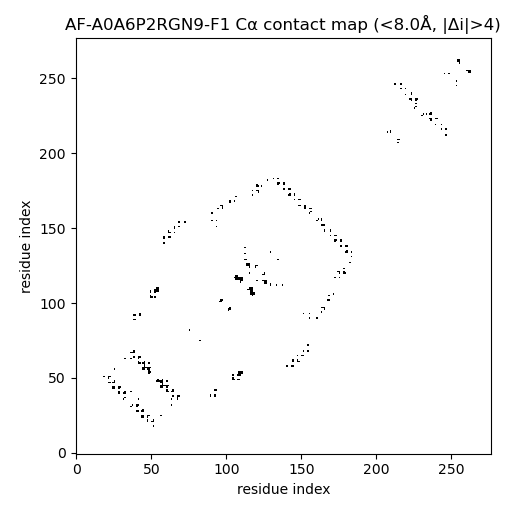726 1.00 85.06 115 GLY A C 1
ATOM 913 O O . GLY A 1 115 ? -13.274 -5.054 11.611 1.00 85.06 115 GLY A O 1
ATOM 914 N N . ALA A 1 116 ? -11.039 -4.864 11.578 1.00 88.88 116 ALA A N 1
ATOM 915 C CA . ALA A 1 116 ? -11.016 -3.407 11.444 1.00 88.88 116 ALA A CA 1
ATOM 916 C C . ALA A 1 116 ? -10.072 -2.932 10.336 1.00 88.88 116 ALA A C 1
ATOM 918 O O . ALA A 1 116 ? -9.070 -3.584 10.039 1.00 88.88 116 ALA A O 1
ATOM 919 N N . SER A 1 117 ? -10.371 -1.777 9.735 1.00 93.62 117 SER A N 1
ATOM 920 C CA . SER A 1 117 ? -9.452 -1.129 8.795 1.00 93.62 117 SER A CA 1
ATOM 921 C C . SER A 1 117 ? -8.356 -0.333 9.503 1.00 93.62 117 SER A C 1
ATOM 923 O O . SER A 1 117 ? -8.514 0.062 10.659 1.00 93.62 117 SER A O 1
ATOM 925 N N . ILE A 1 118 ? -7.278 0.004 8.789 1.00 93.19 118 ILE A N 1
ATOM 926 C CA . ILE A 1 118 ? -6.255 0.956 9.260 1.00 93.19 118 ILE A CA 1
ATOM 927 C C . ILE A 1 118 ? -6.899 2.243 9.802 1.00 93.19 118 ILE A C 1
ATOM 929 O O . ILE A 1 118 ? -6.549 2.728 10.881 1.00 93.19 118 ILE A O 1
ATOM 933 N N . SER A 1 119 ? -7.883 2.789 9.083 1.00 91.38 119 SER A N 1
ATOM 934 C CA . SER A 1 119 ? -8.583 4.003 9.504 1.00 91.38 119 SER A CA 1
ATOM 935 C C . SER A 1 119 ? -9.450 3.813 10.755 1.00 91.38 119 SER A C 1
ATOM 937 O O . SER A 1 119 ? -9.609 4.760 11.530 1.00 91.38 119 SER A O 1
ATOM 939 N N . ASP A 1 120 ? -9.988 2.612 10.971 1.00 90.88 120 ASP A N 1
ATOM 940 C CA . ASP A 1 120 ? -10.789 2.281 12.150 1.00 90.88 120 ASP A CA 1
ATOM 941 C C . ASP A 1 120 ? -9.903 2.100 13.379 1.00 90.88 120 ASP A C 1
ATOM 943 O O . ASP A 1 120 ? -10.217 2.649 14.437 1.00 90.88 120 ASP A O 1
ATOM 947 N N . VAL A 1 121 ? -8.748 1.444 13.228 1.00 89.56 121 VAL A N 1
ATOM 948 C CA . VAL A 1 121 ? -7.756 1.306 14.302 1.00 89.56 121 VAL A CA 1
ATOM 949 C C . VAL A 1 121 ? -7.304 2.673 14.800 1.00 89.56 121 VAL A C 1
ATOM 951 O O . VAL A 1 121 ? -7.354 2.928 15.999 1.00 89.56 121 VAL A O 1
ATOM 954 N N . ARG A 1 122 ? -6.979 3.612 13.901 1.00 89.81 122 ARG A N 1
ATOM 955 C CA . ARG A 1 122 ? -6.606 4.990 14.290 1.00 89.81 122 ARG A CA 1
ATOM 956 C C . ARG A 1 122 ? -7.709 5.732 15.043 1.00 89.81 122 ARG A C 1
ATOM 958 O O . ARG A 1 122 ? -7.422 6.600 15.861 1.00 89.81 122 ARG A O 1
ATOM 965 N N . LYS A 1 123 ? -8.971 5.397 14.774 1.00 88.19 123 LYS A N 1
ATOM 966 C CA . LYS A 1 123 ? -10.145 5.941 15.476 1.00 88.19 123 LYS A CA 1
ATOM 967 C C . LYS A 1 123 ? -10.508 5.139 16.729 1.00 88.19 123 LYS A C 1
ATOM 969 O O . LYS A 1 123 ? -11.542 5.420 17.331 1.00 88.19 123 LYS A O 1
ATOM 974 N N . ASN A 1 124 ? -9.687 4.159 17.105 1.00 85.19 124 ASN A N 1
ATOM 975 C CA . ASN A 1 124 ? -9.921 3.227 18.202 1.00 85.19 124 ASN A CA 1
ATOM 976 C C . ASN A 1 124 ? -11.260 2.464 18.071 1.00 85.19 124 ASN A C 1
ATOM 978 O O . ASN A 1 124 ? -11.953 2.229 19.058 1.00 85.19 124 ASN A O 1
ATOM 982 N N . LYS A 1 125 ? -11.651 2.129 16.832 1.00 84.88 125 LYS A N 1
ATOM 983 C CA . LYS A 1 125 ? -12.891 1.421 16.468 1.00 84.88 125 LYS A CA 1
ATOM 984 C C . LYS A 1 125 ? -12.605 -0.031 16.067 1.00 84.88 125 LYS A C 1
ATOM 986 O O . LYS A 1 125 ? -12.821 -0.410 14.922 1.00 84.88 125 LYS A O 1
ATOM 991 N N . PHE A 1 126 ? -12.096 -0.835 16.990 1.00 81.88 126 PHE A N 1
ATOM 992 C CA . PHE A 1 126 ? -11.845 -2.262 16.764 1.00 81.88 126 PHE A CA 1
ATOM 993 C C . PHE A 1 126 ? -12.102 -3.061 18.042 1.00 81.88 126 PHE A C 1
ATOM 995 O O . PHE A 1 126 ? -12.191 -2.488 19.130 1.00 81.88 126 PHE A O 1
ATOM 1002 N N . GLU A 1 127 ? -12.292 -4.371 17.911 1.00 69.56 127 GLU A N 1
ATOM 1003 C CA . GLU A 1 127 ? -12.694 -5.212 19.038 1.00 69.56 127 GLU A CA 1
ATOM 1004 C C . GLU A 1 127 ? -11.543 -5.419 20.034 1.00 69.56 127 GLU A C 1
ATOM 1006 O O . GLU A 1 127 ? -10.428 -5.780 19.665 1.00 69.56 127 GLU A O 1
ATOM 1011 N N . SER A 1 128 ? -11.829 -5.232 21.327 1.00 63.47 128 SER A N 1
ATOM 1012 C CA . SER A 1 128 ? -10.850 -5.385 22.416 1.00 63.47 128 SER A CA 1
ATOM 1013 C C . SER A 1 128 ? -10.592 -6.847 22.819 1.00 63.47 128 SER A C 1
ATOM 1015 O O . SER A 1 128 ? -9.768 -7.101 23.694 1.00 63.47 128 SER A O 1
ATOM 1017 N N . PHE A 1 129 ? -11.298 -7.810 22.215 1.00 60.94 129 PHE A N 1
ATOM 1018 C CA . PHE A 1 129 ? -11.241 -9.235 22.579 1.00 60.94 129 PHE A CA 1
ATOM 1019 C C . PHE A 1 129 ? -10.067 -9.995 21.937 1.00 60.94 129 PHE A C 1
ATOM 1021 O O . PHE A 1 129 ? -9.959 -11.213 22.077 1.00 60.94 129 PHE A O 1
ATOM 1028 N N . VAL A 1 130 ? -9.192 -9.297 21.216 1.00 70.56 130 VAL A N 1
ATOM 1029 C CA . VAL A 1 130 ? -8.080 -9.899 20.476 1.00 70.56 130 VAL A CA 1
ATOM 1030 C C . VAL A 1 130 ? -6.910 -10.189 21.419 1.00 70.56 130 VAL A C 1
ATOM 1032 O O . VAL A 1 130 ? -6.547 -9.364 22.257 1.00 70.56 130 VAL A O 1
ATOM 1035 N N . SER A 1 131 ? -6.287 -11.363 21.268 1.00 76.38 131 SER A N 1
ATOM 1036 C CA . SER A 1 131 ? -5.128 -11.751 22.079 1.00 76.38 131 SER A CA 1
ATOM 1037 C C . SER A 1 131 ? -3.929 -10.811 21.865 1.00 76.38 131 SER A C 1
ATOM 1039 O O . SER A 1 131 ? -3.665 -10.359 20.747 1.00 76.38 131 SER A O 1
ATOM 1041 N N . GLY A 1 132 ? -3.158 -10.551 22.928 1.00 78.06 132 GLY A N 1
ATOM 1042 C CA . GLY A 1 132 ? -1.944 -9.728 22.841 1.00 78.06 132 GLY A CA 1
ATOM 1043 C C . GLY A 1 132 ? -0.891 -10.295 21.879 1.00 78.06 132 GLY A C 1
ATOM 1044 O O . GLY A 1 132 ? -0.174 -9.529 21.241 1.00 78.06 132 GLY A O 1
ATOM 1045 N N . GLU A 1 133 ? -0.845 -11.620 21.712 1.00 81.81 133 GLU A N 1
ATOM 1046 C CA . GLU A 1 133 ? 0.016 -12.296 20.733 1.00 81.81 133 GLU A CA 1
ATOM 1047 C C . GLU A 1 133 ? -0.408 -11.981 19.290 1.00 81.81 133 GLU A C 1
ATOM 1049 O O . GLU A 1 133 ? 0.430 -11.619 18.467 1.00 81.81 133 GLU A O 1
ATOM 1054 N N . SER A 1 134 ? -1.711 -12.029 18.986 1.00 85.44 134 SER A N 1
ATOM 1055 C CA . SER A 1 134 ? -2.239 -11.658 17.665 1.00 85.44 134 SER A CA 1
ATOM 1056 C C . SER A 1 134 ? -1.964 -10.191 17.332 1.00 85.44 134 SER A C 1
ATOM 1058 O O . SER A 1 134 ? -1.571 -9.885 16.208 1.00 85.44 134 SER A O 1
ATOM 1060 N N . ILE A 1 135 ? -2.115 -9.290 18.309 1.00 87.06 135 ILE A N 1
ATOM 1061 C CA . ILE A 1 135 ? -1.784 -7.868 18.135 1.00 87.06 135 ILE A CA 1
ATOM 1062 C C . ILE A 1 135 ? -0.276 -7.682 17.916 1.00 87.06 135 ILE A C 1
ATOM 1064 O O . ILE A 1 135 ? 0.118 -6.891 17.061 1.00 87.06 135 ILE A O 1
ATOM 1068 N N . GLY A 1 136 ? 0.567 -8.416 18.651 1.00 88.50 136 GLY A N 1
ATOM 1069 C CA . GLY A 1 136 ? 2.021 -8.399 18.476 1.00 88.50 136 GLY A CA 1
ATOM 1070 C C . GLY A 1 136 ? 2.444 -8.834 17.074 1.00 88.50 136 GLY A C 1
ATOM 1071 O O . GLY A 1 136 ? 3.190 -8.111 16.417 1.00 88.50 136 GLY A O 1
ATOM 1072 N N . ASN A 1 137 ? 1.895 -9.949 16.585 1.00 91.06 137 ASN A N 1
ATOM 1073 C CA . ASN A 1 137 ? 2.139 -10.435 15.226 1.00 91.06 137 ASN A CA 1
ATOM 1074 C C . ASN A 1 137 ? 1.692 -9.411 14.177 1.00 91.06 137 AS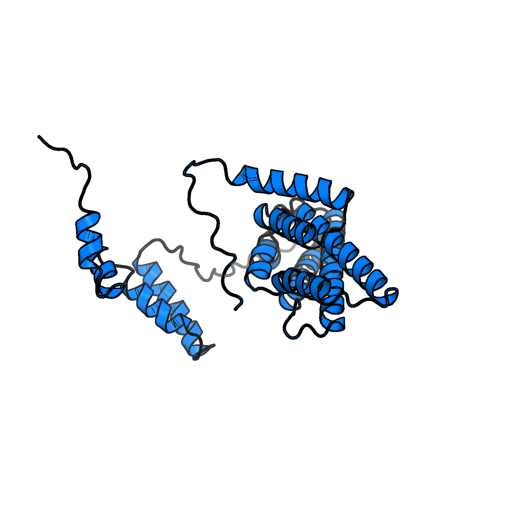N A C 1
ATOM 1076 O O . ASN A 1 137 ? 2.454 -9.106 13.264 1.00 91.06 137 ASN A O 1
ATOM 1080 N N . LEU A 1 138 ? 0.497 -8.830 14.336 1.00 92.19 138 LEU A N 1
ATOM 1081 C CA . LEU A 1 138 ? 0.004 -7.794 13.431 1.00 92.19 138 LEU A CA 1
ATOM 1082 C C . LEU A 1 138 ? 0.915 -6.558 13.426 1.00 92.19 138 LEU A C 1
ATOM 1084 O O . LEU A 1 138 ? 1.215 -6.030 12.361 1.00 92.19 138 LEU A O 1
ATOM 1088 N N . CYS A 1 139 ? 1.396 -6.116 14.593 1.00 94.56 139 CYS A N 1
ATOM 1089 C CA . CYS A 1 139 ? 2.363 -5.021 14.672 1.00 94.56 139 CYS A CA 1
ATOM 1090 C C . CYS A 1 139 ? 3.646 -5.356 13.907 1.00 94.56 139 CYS A C 1
ATOM 1092 O O . CYS A 1 139 ? 4.103 -4.524 13.137 1.00 94.56 139 CYS A O 1
ATOM 1094 N N . SER A 1 140 ? 4.186 -6.570 14.059 1.00 95.25 140 SER A N 1
ATOM 1095 C CA . SER A 1 140 ? 5.363 -7.004 13.298 1.00 95.25 140 SER A CA 1
ATOM 1096 C C . SER A 1 140 ? 5.112 -7.023 11.791 1.00 95.25 140 SER A C 1
ATOM 1098 O O . SER A 1 140 ? 5.967 -6.582 11.034 1.00 95.25 140 SER A O 1
ATOM 1100 N N . GLU A 1 141 ? 3.937 -7.469 11.339 1.00 95.88 141 GLU A N 1
ATOM 1101 C CA . GLU A 1 141 ? 3.599 -7.426 9.914 1.00 95.88 141 GLU A CA 1
ATOM 1102 C C . GLU A 1 141 ? 3.454 -5.991 9.375 1.00 95.88 141 GLU A C 1
ATOM 1104 O O . GLU A 1 141 ? 3.773 -5.739 8.212 1.00 95.88 141 GLU A O 1
ATOM 1109 N N . ILE A 1 142 ? 2.967 -5.048 10.189 1.00 96.69 142 ILE A N 1
ATOM 1110 C CA . ILE A 1 142 ? 2.910 -3.625 9.823 1.00 96.69 142 ILE A CA 1
ATOM 1111 C C . ILE A 1 142 ? 4.320 -3.022 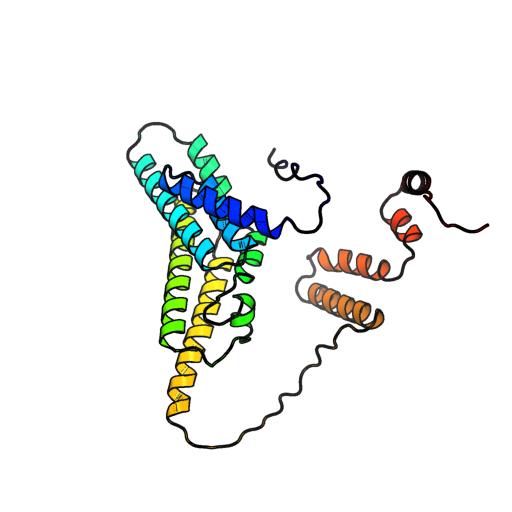9.796 1.00 96.69 142 ILE A C 1
ATOM 1113 O O . ILE A 1 142 ? 4.651 -2.335 8.831 1.00 96.69 142 ILE A O 1
ATOM 1117 N N . ASP A 1 143 ? 5.157 -3.329 10.789 1.00 97.62 143 ASP A N 1
ATOM 1118 C CA . ASP A 1 143 ? 6.558 -2.895 10.854 1.00 97.62 143 ASP A CA 1
ATOM 1119 C C . ASP A 1 143 ? 7.351 -3.406 9.625 1.00 97.62 143 ASP A C 1
ATOM 1121 O O . ASP A 1 143 ? 8.153 -2.673 9.051 1.00 97.62 143 ASP A O 1
ATOM 1125 N N . GLU A 1 144 ? 7.077 -4.628 9.141 1.00 97.81 144 GLU A N 1
ATOM 1126 C CA . GLU A 1 144 ? 7.643 -5.140 7.878 1.00 97.81 144 GLU A CA 1
ATOM 1127 C C . GLU A 1 144 ? 7.261 -4.270 6.670 1.00 97.81 144 GLU A C 1
ATOM 1129 O O . GLU A 1 144 ? 8.106 -3.953 5.834 1.00 97.81 144 GLU A O 1
ATOM 1134 N N . VAL A 1 145 ? 5.987 -3.875 6.563 1.00 98.12 145 VAL A N 1
ATOM 1135 C CA . VAL A 1 145 ? 5.518 -2.999 5.477 1.00 98.12 145 VAL A CA 1
ATOM 1136 C C . VAL A 1 145 ? 6.191 -1.632 5.541 1.00 98.12 145 VAL A C 1
ATOM 1138 O O . VAL A 1 145 ? 6.562 -1.104 4.491 1.00 98.12 145 VAL A O 1
ATOM 1141 N N . VAL A 1 146 ? 6.345 -1.067 6.742 1.00 97.88 146 VAL A N 1
ATOM 1142 C CA . VAL A 1 146 ? 7.079 0.188 6.949 1.00 97.88 146 VAL A CA 1
ATOM 1143 C C . VAL A 1 146 ? 8.507 0.045 6.430 1.00 97.88 146 VAL A C 1
ATOM 1145 O O . VAL A 1 146 ? 8.918 0.848 5.596 1.00 97.88 146 VAL A O 1
ATOM 1148 N N . GLY A 1 147 ? 9.202 -1.036 6.793 1.00 97.56 147 GLY A N 1
ATOM 1149 C CA . GLY A 1 147 ? 10.539 -1.329 6.273 1.00 97.56 147 GLY A CA 1
ATOM 1150 C C . GLY A 1 147 ? 10.588 -1.392 4.741 1.00 97.56 147 GLY A C 1
ATOM 1151 O O . GLY A 1 147 ? 11.468 -0.795 4.126 1.00 97.56 147 GLY A O 1
ATOM 1152 N N . PHE A 1 148 ? 9.607 -2.027 4.087 1.00 98.06 148 PHE A N 1
ATOM 1153 C CA . PHE A 1 148 ? 9.550 -2.054 2.618 1.00 98.06 148 PHE A CA 1
ATOM 1154 C C . PHE A 1 148 ? 9.323 -0.670 1.990 1.00 98.06 148 PHE A C 1
ATOM 1156 O O . PHE A 1 148 ? 9.833 -0.405 0.898 1.00 98.06 148 PHE A O 1
ATOM 1163 N N . LEU A 1 149 ? 8.553 0.211 2.639 1.00 96.06 149 LEU A N 1
ATOM 1164 C CA . LEU A 1 149 ? 8.372 1.593 2.187 1.00 96.06 149 LEU A CA 1
ATOM 1165 C C . LEU A 1 149 ? 9.665 2.396 2.353 1.00 96.06 149 LEU A C 1
ATOM 1167 O O . LEU A 1 149 ? 10.059 3.090 1.420 1.00 96.06 149 LEU A O 1
ATOM 1171 N N . GLU A 1 150 ? 10.352 2.269 3.486 1.00 95.25 150 GLU A N 1
ATOM 1172 C CA . GLU A 1 150 ? 11.642 2.925 3.726 1.00 95.25 150 GLU A CA 1
ATOM 1173 C C . GLU A 1 150 ? 12.706 2.475 2.717 1.00 95.25 150 GLU A C 1
ATOM 1175 O O . GLU A 1 150 ? 13.403 3.309 2.138 1.00 95.25 150 GLU A O 1
ATOM 1180 N N . GLU A 1 151 ? 12.790 1.173 2.434 1.00 95.12 151 GLU A N 1
ATOM 1181 C CA . GLU A 1 151 ? 13.684 0.622 1.410 1.00 95.12 151 GLU A CA 1
ATOM 1182 C C . GLU A 1 151 ? 13.371 1.183 0.019 1.00 95.12 151 GLU A C 1
ATOM 1184 O O . GLU A 1 151 ? 14.279 1.593 -0.708 1.00 95.12 151 GLU A O 1
ATOM 1189 N N . ALA A 1 152 ? 12.089 1.244 -0.355 1.00 94.12 152 ALA A N 1
ATOM 1190 C CA . ALA A 1 152 ? 11.673 1.832 -1.623 1.00 94.12 152 ALA A CA 1
ATOM 1191 C C . ALA A 1 152 ? 11.984 3.338 -1.686 1.00 94.12 152 ALA A C 1
ATOM 1193 O O . ALA A 1 152 ? 12.381 3.828 -2.747 1.00 94.12 152 ALA A O 1
ATOM 1194 N N . ASN A 1 153 ? 11.840 4.065 -0.569 1.00 92.31 153 ASN A N 1
ATOM 1195 C CA . ASN A 1 153 ? 12.162 5.489 -0.489 1.00 92.31 153 ASN A CA 1
ATOM 1196 C C . ASN A 1 153 ? 13.667 5.707 -0.662 1.00 92.31 153 ASN A C 1
ATOM 1198 O O . ASN A 1 153 ? 14.089 6.449 -1.546 1.00 92.31 153 ASN A O 1
ATOM 1202 N N . GLY A 1 154 ? 14.486 4.986 0.109 1.00 92.00 154 GLY A N 1
ATOM 1203 C CA . GLY A 1 154 ? 15.944 5.060 0.024 1.00 92.00 154 GLY A CA 1
ATOM 1204 C C . GLY A 1 154 ? 16.467 4.652 -1.355 1.00 92.00 154 GLY A C 1
ATOM 1205 O O . GLY A 1 154 ? 17.410 5.258 -1.877 1.00 92.00 154 GLY A O 1
ATOM 1206 N N . TRP A 1 155 ? 15.819 3.676 -2.000 1.00 93.56 155 TRP A N 1
ATOM 1207 C CA . TRP A 1 155 ? 16.105 3.324 -3.386 1.00 93.56 155 TRP A CA 1
ATOM 1208 C C . TRP A 1 155 ? 15.796 4.484 -4.346 1.00 93.56 155 TRP A C 1
ATOM 1210 O O . TRP A 1 155 ? 16.644 4.821 -5.173 1.00 93.56 155 TRP A O 1
ATOM 1220 N N . ALA A 1 156 ? 14.637 5.138 -4.232 1.00 91.12 156 ALA A N 1
ATOM 1221 C CA . ALA A 1 156 ? 14.269 6.270 -5.089 1.00 91.12 156 ALA A CA 1
ATOM 1222 C C . ALA A 1 156 ? 15.186 7.493 -4.874 1.00 91.12 156 ALA A C 1
ATOM 1224 O O . ALA A 1 156 ? 15.636 8.117 -5.842 1.00 91.12 156 ALA A O 1
ATOM 1225 N N . GLU A 1 157 ? 15.528 7.794 -3.620 1.00 88.75 157 GLU A N 1
ATOM 1226 C CA . GLU A 1 157 ? 16.457 8.866 -3.246 1.00 88.75 157 GLU A CA 1
ATOM 1227 C C . GLU A 1 157 ? 17.860 8.638 -3.820 1.00 88.75 157 GLU A C 1
ATOM 1229 O O . GLU A 1 157 ? 18.464 9.562 -4.372 1.00 88.75 157 GLU A O 1
ATOM 1234 N N . SER A 1 158 ? 18.350 7.392 -3.781 1.00 88.69 158 SER A N 1
ATOM 1235 C CA . SER A 1 158 ? 19.661 7.009 -4.329 1.00 88.69 158 SER A CA 1
ATOM 1236 C C . SER A 1 158 ? 19.783 7.248 -5.839 1.00 88.69 158 SER A C 1
ATOM 1238 O O . SER A 1 158 ? 20.894 7.347 -6.358 1.00 88.69 158 SER A O 1
ATOM 1240 N N . HIS A 1 159 ? 18.656 7.369 -6.548 1.00 85.56 159 HIS A N 1
ATOM 1241 C CA . HIS A 1 159 ? 18.597 7.624 -7.988 1.00 85.56 159 HIS A CA 1
ATOM 1242 C C . HIS A 1 159 ? 18.123 9.055 -8.322 1.00 85.56 159 HIS A C 1
ATOM 1244 O O . HIS A 1 159 ? 17.714 9.322 -9.450 1.00 85.56 159 HIS A O 1
ATOM 1250 N N . PHE A 1 160 ? 18.205 9.992 -7.363 1.00 71.56 160 PHE A N 1
ATOM 1251 C CA . PHE A 1 160 ? 17.858 11.416 -7.514 1.00 71.56 160 PHE A CA 1
ATOM 1252 C C . PHE A 1 160 ? 16.405 11.696 -7.940 1.00 71.56 160 PHE A C 1
ATOM 1254 O O . PHE A 1 160 ? 16.119 12.735 -8.548 1.00 71.56 160 PHE A O 1
ATOM 1261 N N . ALA A 1 161 ? 15.470 10.811 -7.588 1.00 67.31 161 ALA A N 1
ATOM 1262 C CA . ALA A 1 161 ? 14.048 11.004 -7.850 1.00 67.31 161 ALA A CA 1
ATOM 1263 C C . ALA A 1 161 ? 13.463 12.109 -6.951 1.00 67.31 161 ALA A C 1
ATOM 1265 O O . ALA A 1 161 ? 12.904 11.859 -5.885 1.00 67.31 161 ALA A O 1
ATOM 1266 N N . ARG A 1 162 ? 13.606 13.372 -7.369 1.00 61.81 162 ARG A N 1
ATOM 1267 C CA . ARG A 1 162 ? 13.032 14.525 -6.659 1.00 61.81 162 ARG A CA 1
ATOM 1268 C C . ARG A 1 162 ? 11.504 14.416 -6.616 1.00 61.81 162 ARG A C 1
ATOM 1270 O O . ARG A 1 162 ? 10.863 14.438 -7.662 1.00 61.81 162 ARG A O 1
ATOM 1277 N N . GLY A 1 163 ? 10.936 14.380 -5.411 1.00 68.06 163 GLY A N 1
ATOM 1278 C CA . GLY A 1 163 ? 9.487 14.442 -5.182 1.00 68.06 163 GLY A CA 1
ATOM 1279 C C . GLY A 1 163 ? 8.809 13.105 -4.872 1.00 68.06 163 GLY A C 1
ATOM 1280 O O . GLY A 1 163 ? 7.608 13.109 -4.616 1.00 68.06 163 GLY A O 1
ATOM 1281 N N . VAL A 1 164 ? 9.548 11.990 -4.852 1.00 82.31 164 VAL A N 1
ATOM 1282 C CA . VAL A 1 164 ? 9.074 10.752 -4.215 1.00 82.31 164 VAL A CA 1
ATOM 1283 C C . VAL A 1 164 ? 9.207 10.940 -2.705 1.00 82.31 164 VAL A C 1
ATOM 1285 O O . VAL A 1 164 ? 10.278 11.284 -2.218 1.00 82.31 164 VAL A O 1
ATOM 1288 N N . ASN A 1 165 ? 8.098 10.802 -1.989 1.00 85.25 165 ASN A N 1
ATOM 1289 C CA . ASN A 1 165 ? 8.027 10.884 -0.536 1.00 85.25 165 ASN A CA 1
ATOM 1290 C C . ASN A 1 165 ? 6.971 9.876 -0.053 1.00 85.25 165 ASN A C 1
ATOM 1292 O O . ASN A 1 165 ? 5.856 9.851 -0.585 1.00 85.25 165 ASN A O 1
ATOM 1296 N N . PHE A 1 166 ? 7.331 9.024 0.908 1.00 90.50 166 PHE A N 1
ATOM 1297 C CA . PHE A 1 166 ? 6.422 8.046 1.518 1.00 90.50 166 PHE A CA 1
ATOM 1298 C C . PHE A 1 166 ? 6.127 8.335 2.999 1.00 90.50 166 PHE A C 1
ATOM 1300 O O . PHE A 1 166 ? 5.428 7.544 3.633 1.00 90.50 166 PHE A O 1
ATOM 1307 N N . ASP A 1 167 ? 6.596 9.463 3.536 1.00 89.81 167 ASP A N 1
ATOM 1308 C CA . ASP A 1 167 ? 6.551 9.831 4.955 1.00 89.81 167 ASP A CA 1
ATOM 1309 C C . ASP A 1 167 ? 5.126 9.800 5.506 1.00 89.81 167 ASP A C 1
ATOM 1311 O O . ASP A 1 167 ? 4.891 9.244 6.573 1.00 89.81 167 ASP A O 1
ATOM 1315 N N . ASP A 1 168 ? 4.148 10.315 4.756 1.00 89.88 168 ASP A N 1
ATOM 1316 C CA . ASP A 1 168 ? 2.741 10.297 5.173 1.00 89.88 168 ASP A CA 1
ATOM 1317 C C . ASP A 1 168 ? 2.200 8.867 5.329 1.00 89.88 168 ASP A C 1
ATOM 1319 O O . ASP A 1 168 ? 1.400 8.585 6.223 1.00 89.88 168 ASP A O 1
ATOM 1323 N N . SER A 1 169 ? 2.626 7.950 4.453 1.00 93.44 169 SER A N 1
ATOM 1324 C CA . SER A 1 169 ? 2.212 6.543 4.505 1.00 93.44 169 SER A CA 1
ATOM 1325 C C . SER A 1 169 ? 2.931 5.791 5.622 1.00 93.44 169 SER A C 1
ATOM 1327 O O . SER A 1 169 ? 2.304 4.973 6.291 1.00 93.44 169 SER A O 1
ATOM 1329 N N . ILE A 1 170 ? 4.208 6.094 5.857 1.00 94.88 170 ILE A N 1
ATOM 1330 C CA . ILE A 1 170 ? 4.998 5.539 6.963 1.00 94.88 170 ILE A CA 1
ATOM 1331 C C . ILE A 1 170 ? 4.417 6.007 8.303 1.00 94.88 170 ILE A C 1
ATOM 1333 O O . ILE A 1 170 ? 4.010 5.183 9.119 1.00 94.88 170 ILE A O 1
ATOM 1337 N N . ALA A 1 171 ? 4.231 7.318 8.478 1.00 93.38 171 ALA A N 1
ATOM 1338 C CA . ALA A 1 171 ? 3.652 7.903 9.684 1.00 93.38 171 ALA A CA 1
ATOM 1339 C C . ALA A 1 171 ? 2.232 7.383 9.965 1.00 93.38 171 ALA A C 1
ATOM 1341 O O . ALA A 1 171 ? 1.860 7.174 11.121 1.00 93.38 171 ALA A O 1
ATOM 1342 N N . LEU A 1 172 ? 1.432 7.135 8.917 1.00 93.81 172 LEU A N 1
ATOM 1343 C CA . LEU A 1 172 ? 0.118 6.506 9.048 1.00 93.81 172 LEU A CA 1
ATOM 1344 C C . LEU A 1 172 ? 0.212 5.109 9.679 1.00 93.81 172 LEU A C 1
ATOM 1346 O O . LEU A 1 172 ? -0.623 4.776 10.521 1.00 93.81 172 LEU A O 1
ATOM 1350 N N . LEU A 1 173 ? 1.175 4.292 9.252 1.00 96.19 173 LEU A N 1
ATOM 1351 C CA . LEU A 1 173 ? 1.361 2.927 9.747 1.00 96.19 173 LEU A CA 1
ATOM 1352 C C . LEU A 1 173 ? 1.971 2.914 11.155 1.00 96.19 173 LEU A C 1
ATOM 1354 O O . LEU A 1 173 ? 1.475 2.182 12.012 1.00 96.19 173 LEU A O 1
ATOM 1358 N N . ASP A 1 174 ? 2.935 3.789 11.441 1.00 96.06 174 ASP A N 1
ATOM 1359 C CA . ASP A 1 174 ? 3.500 3.963 12.787 1.00 96.06 174 ASP A CA 1
ATOM 1360 C C . ASP A 1 174 ? 2.428 4.362 13.809 1.00 96.06 174 ASP A C 1
ATOM 1362 O O . ASP A 1 174 ? 2.367 3.832 14.925 1.00 96.06 174 ASP A O 1
ATOM 1366 N N . ASP A 1 175 ? 1.523 5.266 13.419 1.00 94.44 175 ASP A N 1
ATOM 1367 C CA . ASP A 1 175 ? 0.364 5.649 14.223 1.00 94.44 175 ASP A CA 1
ATOM 1368 C C . ASP A 1 175 ? -0.507 4.436 14.581 1.00 94.44 175 ASP A C 1
ATOM 1370 O O . ASP A 1 175 ? -0.954 4.309 15.724 1.00 94.44 175 ASP A O 1
ATOM 1374 N N . VAL A 1 176 ? -0.750 3.541 13.619 1.00 94.12 176 VAL A N 1
ATOM 1375 C CA . VAL A 1 176 ? -1.543 2.317 13.818 1.00 94.12 176 VAL A CA 1
ATOM 1376 C C . VAL A 1 176 ? -0.843 1.388 14.802 1.00 94.12 176 VAL A C 1
ATOM 1378 O O . VAL A 1 176 ? -1.470 0.952 15.768 1.00 94.12 176 VAL A O 1
ATOM 1381 N N . VAL A 1 177 ? 0.453 1.128 14.608 1.00 94.44 177 VAL A N 1
ATOM 1382 C CA . VAL A 1 177 ? 1.254 0.281 15.507 1.00 94.44 177 VAL A CA 1
ATOM 1383 C C . VAL A 1 177 ? 1.239 0.841 16.926 1.00 94.44 177 VAL A C 1
ATOM 1385 O O . VAL A 1 177 ? 1.024 0.101 17.890 1.00 94.44 177 VAL A O 1
ATOM 1388 N N . ARG A 1 178 ? 1.388 2.162 17.078 1.00 93.19 178 ARG A N 1
ATOM 1389 C CA . ARG A 1 178 ? 1.312 2.838 18.378 1.00 93.19 178 ARG A CA 1
ATOM 1390 C C . ARG A 1 178 ? -0.039 2.625 19.063 1.00 93.19 178 ARG A C 1
ATOM 1392 O O . ARG A 1 178 ? -0.064 2.336 20.261 1.00 93.19 178 ARG A O 1
ATOM 1399 N N . VAL A 1 179 ? -1.150 2.752 18.334 1.00 91.75 179 VAL A N 1
ATOM 1400 C CA . VAL A 1 179 ? -2.497 2.527 18.889 1.00 91.75 179 VAL A CA 1
ATOM 1401 C C . VAL A 1 179 ? -2.681 1.067 19.308 1.00 91.75 179 VAL A C 1
ATOM 1403 O O . VAL A 1 179 ? -3.114 0.811 20.431 1.00 91.75 179 VAL A O 1
ATOM 1406 N N . LEU A 1 180 ? -2.289 0.116 18.457 1.00 89.94 180 LEU A N 1
ATOM 1407 C CA . LEU A 1 180 ? -2.394 -1.320 18.733 1.00 89.94 180 LEU A CA 1
ATOM 1408 C C . LEU A 1 180 ? -1.585 -1.734 19.971 1.00 89.94 180 LEU A C 1
ATOM 1410 O O . LEU A 1 180 ? -2.119 -2.374 20.881 1.00 89.94 180 LEU A O 1
ATOM 1414 N N . ARG A 1 181 ? -0.320 -1.305 20.066 1.00 89.19 181 ARG A N 1
ATOM 1415 C CA . ARG A 1 181 ? 0.534 -1.562 21.241 1.00 89.19 181 ARG A CA 1
ATOM 1416 C C . ARG A 1 181 ? -0.017 -0.900 22.509 1.00 89.19 181 ARG A C 1
ATOM 1418 O O . ARG A 1 181 ? 0.091 -1.466 23.597 1.00 89.19 181 ARG A O 1
ATOM 1425 N N . GLY A 1 182 ? -0.648 0.269 22.376 1.00 85.75 182 GLY A N 1
ATOM 1426 C CA . GLY A 1 182 ? -1.305 0.970 23.479 1.00 85.75 182 GLY A CA 1
ATOM 1427 C C . GLY A 1 182 ? -2.473 0.194 24.099 1.00 85.75 182 GLY A C 1
ATOM 1428 O O . GLY A 1 182 ? -2.687 0.295 25.305 1.00 85.75 182 GLY A O 1
ATOM 1429 N N . VAL A 1 183 ? -3.198 -0.610 23.313 1.00 79.88 183 VAL A N 1
ATOM 1430 C CA . VAL A 1 183 ? -4.279 -1.475 23.823 1.00 79.88 183 VAL A CA 1
ATOM 1431 C C . VAL A 1 183 ? -3.724 -2.648 24.626 1.00 79.88 183 VAL A C 1
ATOM 1433 O O . VAL A 1 183 ? -4.202 -2.910 25.728 1.00 79.88 183 VAL A O 1
ATOM 1436 N N . VAL A 1 184 ? -2.650 -3.288 24.152 1.00 71.88 184 VAL A N 1
ATOM 1437 C CA . VAL A 1 184 ? -1.963 -4.354 24.908 1.00 71.88 184 VAL A CA 1
ATOM 1438 C C . VAL A 1 184 ? -1.482 -3.832 26.267 1.00 71.88 184 VAL A C 1
ATOM 1440 O O . VAL A 1 184 ? -1.677 -4.488 27.286 1.00 71.88 184 VAL A O 1
ATOM 1443 N N . GLY A 1 185 ? -0.928 -2.614 26.309 1.00 64.69 185 GLY A N 1
ATOM 1444 C CA . GLY A 1 185 ? -0.491 -1.977 27.557 1.00 64.69 185 GLY A CA 1
ATOM 1445 C C . GLY A 1 185 ? -1.621 -1.625 28.539 1.00 64.69 185 GLY A C 1
ATOM 1446 O O . GLY A 1 185 ? -1.360 -1.499 29.737 1.00 64.69 185 GLY A O 1
ATOM 1447 N N . LYS A 1 186 ? -2.867 -1.475 28.067 1.00 65.88 186 LYS A N 1
ATOM 1448 C CA . LYS A 1 186 ? -4.048 -1.248 28.921 1.00 65.88 186 LYS A CA 1
ATOM 1449 C C . LYS A 1 186 ? -4.603 -2.554 29.486 1.00 65.88 186 LYS A C 1
ATOM 1451 O O . LYS A 1 186 ? -4.803 -2.630 30.693 1.00 65.88 186 LYS A O 1
ATOM 1456 N N . ASN A 1 187 ? -4.726 -3.596 28.661 1.00 55.12 187 ASN A N 1
ATOM 1457 C CA . ASN A 1 187 ? -5.235 -4.904 29.095 1.00 55.12 187 ASN A CA 1
ATOM 1458 C C . ASN A 1 187 ? -4.351 -5.543 30.185 1.00 55.12 187 ASN A C 1
ATOM 1460 O O . ASN A 1 187 ? -4.862 -6.132 31.130 1.00 55.12 187 ASN A O 1
ATOM 1464 N N . VAL A 1 188 ? -3.026 -5.354 30.118 1.00 52.97 188 VAL A N 1
ATOM 1465 C CA . VAL A 1 188 ? -2.089 -5.851 31.149 1.00 52.97 188 VAL A CA 1
ATOM 1466 C C . VAL A 1 188 ? -2.244 -5.119 32.494 1.00 52.97 188 VAL A C 1
ATOM 1468 O O . VAL A 1 188 ? -1.950 -5.692 33.540 1.00 52.97 188 VAL A O 1
ATOM 1471 N N . ASN A 1 189 ? -2.715 -3.867 32.492 1.00 48.91 189 ASN A N 1
ATOM 1472 C CA . ASN A 1 189 ? -2.951 -3.099 33.720 1.00 48.91 189 ASN A CA 1
ATOM 1473 C C . ASN A 1 189 ? -4.356 -3.323 34.306 1.00 48.91 189 ASN A C 1
ATOM 1475 O O . ASN A 1 189 ? -4.531 -3.183 35.516 1.00 48.91 189 ASN A O 1
ATOM 1479 N N . GLU A 1 190 ? -5.345 -3.684 33.484 1.00 48.22 190 GLU A N 1
ATOM 1480 C CA . GLU A 1 190 ? -6.719 -3.945 33.937 1.00 48.22 190 GLU A CA 1
ATOM 1481 C C . GLU A 1 190 ? -6.879 -5.325 34.608 1.00 48.22 190 GLU A C 1
ATOM 1483 O O . GLU A 1 190 ? -7.672 -5.450 35.541 1.00 48.22 190 GLU A O 1
ATOM 1488 N N . ASP A 1 191 ? -6.045 -6.319 34.273 1.00 44.59 191 ASP A N 1
ATOM 1489 C CA . ASP A 1 191 ? -6.057 -7.649 34.919 1.00 44.59 191 ASP A CA 1
ATOM 1490 C C . ASP A 1 191 ? -5.535 -7.664 36.379 1.00 44.59 191 ASP A C 1
ATOM 1492 O O . ASP A 1 191 ? -5.619 -8.685 37.065 1.00 44.59 191 ASP A O 1
ATOM 1496 N N . LEU A 1 192 ? -5.033 -6.535 36.904 1.00 43.75 192 LEU A N 1
ATOM 1497 C CA . LEU A 1 192 ? -4.599 -6.387 38.305 1.00 43.75 192 LEU A CA 1
ATOM 1498 C C . LEU A 1 192 ? -5.460 -5.415 39.139 1.00 43.75 192 LEU A C 1
ATOM 1500 O O . LEU A 1 192 ? -5.107 -5.118 40.283 1.00 43.75 192 LEU A O 1
ATOM 1504 N N . GLY A 1 193 ? -6.602 -4.942 38.627 1.00 34.25 193 GLY A N 1
ATOM 1505 C CA . GLY A 1 193 ? -7.432 -3.931 39.294 1.00 34.25 193 GLY A CA 1
ATOM 1506 C C . GLY A 1 193 ? -8.898 -4.328 39.459 1.00 34.25 193 GLY A C 1
ATOM 1507 O O . GLY A 1 193 ? -9.741 -3.978 38.641 1.00 34.25 193 GLY A O 1
ATOM 1508 N N . ILE A 1 194 ? -9.236 -4.995 40.564 1.00 40.84 194 ILE A N 1
ATOM 1509 C CA . ILE A 1 194 ? -10.628 -5.226 40.974 1.00 40.84 194 ILE A CA 1
ATOM 1510 C C . ILE A 1 194 ? -11.273 -3.906 41.469 1.00 40.84 194 ILE A C 1
ATOM 1512 O O . ILE A 1 194 ? -10.822 -3.331 42.455 1.00 40.84 194 ILE A O 1
ATOM 1516 N N . PHE A 1 195 ? -12.362 -3.510 40.787 1.00 39.06 195 PHE A N 1
ATOM 1517 C CA . PHE A 1 195 ? -13.400 -2.482 41.046 1.00 39.06 195 PHE A CA 1
ATOM 1518 C C . PHE A 1 195 ? -12.988 -1.032 41.380 1.00 39.06 195 PHE A C 1
ATOM 1520 O O . PHE A 1 195 ? -12.569 -0.740 42.495 1.00 39.06 195 PHE A O 1
ATOM 1527 N N . ALA A 1 196 ? -13.386 -0.088 40.516 1.00 32.56 196 ALA A N 1
ATOM 1528 C CA . ALA A 1 196 ? -14.187 1.075 40.931 1.00 32.56 196 ALA A CA 1
ATOM 1529 C C . ALA A 1 196 ? -14.850 1.771 39.728 1.00 32.56 196 ALA A C 1
ATOM 1531 O O . ALA A 1 196 ? -14.217 2.038 38.713 1.00 32.56 196 ALA A O 1
ATOM 1532 N N . ASN A 1 197 ? -16.141 2.060 39.891 1.00 37.62 197 ASN A N 1
ATOM 1533 C CA . ASN A 1 197 ? -17.024 2.754 38.958 1.00 37.62 197 ASN A CA 1
ATOM 1534 C C . ASN A 1 197 ? -16.479 4.090 38.439 1.00 37.62 197 ASN A C 1
ATOM 1536 O O . ASN A 1 197 ? -15.871 4.863 39.176 1.00 37.62 197 ASN A O 1
ATOM 1540 N N . GLY A 1 198 ? -16.870 4.408 37.207 1.00 30.31 198 GLY A N 1
ATOM 1541 C CA . GLY A 1 198 ? -16.748 5.735 36.625 1.00 30.31 198 GLY A CA 1
ATOM 1542 C C . GLY A 1 198 ? -17.509 5.821 35.311 1.00 30.31 198 GLY A C 1
ATOM 1543 O O . GLY A 1 198 ? -16.898 5.958 34.257 1.00 30.31 198 GLY A O 1
ATOM 1544 N N . GLU A 1 199 ? -18.841 5.722 35.363 1.00 35.66 199 GLU A N 1
ATOM 1545 C CA . GLU A 1 199 ? -19.682 6.250 34.288 1.00 35.66 199 GLU A CA 1
ATOM 1546 C C . GLU A 1 199 ? -19.392 7.753 34.168 1.00 35.66 199 GLU A C 1
ATOM 1548 O O . GLU A 1 199 ? -19.849 8.563 34.973 1.00 35.66 199 GLU A O 1
ATOM 1553 N N . MET A 1 200 ? -18.584 8.129 33.179 1.00 28.41 200 MET A N 1
ATOM 1554 C CA . MET A 1 200 ? -18.533 9.493 32.670 1.00 28.41 200 MET A CA 1
ATOM 1555 C C . MET A 1 200 ? -19.082 9.478 31.253 1.00 28.41 200 MET A C 1
ATOM 1557 O O . MET A 1 200 ? -18.408 9.145 30.279 1.00 28.41 200 MET A O 1
ATOM 1561 N N . GLU A 1 201 ? -20.353 9.849 31.178 1.00 33.97 201 GLU A N 1
ATOM 1562 C CA . GLU A 1 201 ? -21.036 10.284 29.976 1.00 33.97 201 GLU A CA 1
ATOM 1563 C C . GLU A 1 201 ? -20.278 11.488 29.392 1.00 33.97 201 GLU A C 1
ATOM 1565 O O . GLU A 1 201 ? -20.470 12.638 29.789 1.00 33.97 201 GLU A O 1
ATOM 1570 N N . ILE A 1 202 ? -19.365 11.229 28.452 1.00 35.31 202 ILE A N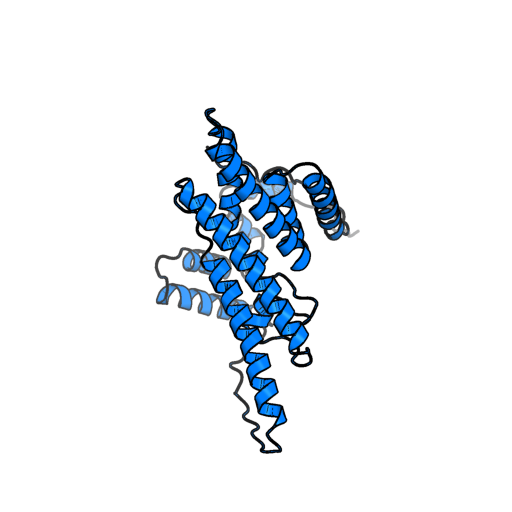 1
ATOM 1571 C CA . ILE A 1 202 ? -18.851 12.286 27.584 1.00 35.31 202 ILE A CA 1
ATOM 1572 C C . ILE A 1 202 ? -19.986 12.604 26.624 1.00 35.31 202 ILE A C 1
ATOM 1574 O O . ILE A 1 202 ? -20.268 11.841 25.695 1.00 35.31 202 ILE A O 1
ATOM 1578 N N . GLN A 1 203 ? -20.655 13.725 26.897 1.00 36.00 203 GLN A N 1
ATOM 1579 C CA . GLN A 1 203 ? -21.639 14.330 26.013 1.00 36.00 203 GLN A CA 1
ATOM 1580 C C . GLN A 1 203 ? -21.069 14.360 24.600 1.00 36.00 203 GLN A C 1
ATOM 1582 O O . GLN A 1 203 ? -20.131 15.094 24.282 1.00 36.00 203 GLN A O 1
ATOM 1587 N N . ARG A 1 204 ? -21.642 13.490 23.768 1.00 37.00 204 ARG A N 1
ATOM 1588 C CA . ARG A 1 204 ? -21.425 13.438 22.334 1.00 37.00 204 ARG A CA 1
ATOM 1589 C C . ARG A 1 204 ? -21.629 14.850 21.798 1.00 37.00 204 ARG A C 1
ATOM 1591 O O . ARG A 1 204 ? -22.740 15.371 21.838 1.00 37.00 204 ARG A O 1
ATOM 1598 N N . GLY A 1 205 ? -20.574 15.443 21.246 1.00 36.06 205 GLY A N 1
ATOM 1599 C CA . GLY A 1 205 ? -20.768 16.402 20.170 1.00 36.06 205 GLY A CA 1
ATOM 1600 C C . GLY A 1 205 ? -21.540 15.650 19.097 1.00 36.06 205 GLY A C 1
ATOM 1601 O O . GLY A 1 205 ? -21.002 14.724 18.491 1.00 36.06 205 GLY A O 1
ATOM 1602 N N . ASN A 1 206 ? -22.835 15.938 18.988 1.00 38.91 206 ASN A N 1
ATOM 1603 C CA . ASN A 1 206 ? -23.728 15.316 18.030 1.00 38.91 206 ASN A CA 1
ATOM 1604 C C . ASN A 1 206 ? -23.085 15.404 16.641 1.00 38.91 206 ASN A C 1
ATOM 1606 O O . ASN A 1 206 ? -23.114 16.459 16.016 1.00 38.91 206 ASN A O 1
ATOM 1610 N N . CYS A 1 207 ? -22.553 14.295 16.122 1.00 45.25 207 CYS A N 1
ATOM 1611 C CA . CYS A 1 207 ? -22.581 14.091 14.684 1.00 45.25 207 CYS A CA 1
ATOM 1612 C C . CYS A 1 207 ? -24.060 13.912 14.359 1.00 45.25 207 CYS A C 1
ATOM 1614 O O . CYS A 1 207 ? -24.577 12.795 14.419 1.00 45.25 207 CYS A O 1
ATOM 1616 N N . SER A 1 208 ? -24.764 15.022 14.134 1.00 52.94 208 SER A N 1
ATOM 1617 C CA . SER A 1 208 ? -26.077 14.986 13.519 1.00 52.94 208 SER A CA 1
ATOM 1618 C C . SER A 1 208 ? -25.915 14.157 12.255 1.00 52.94 208 SER A C 1
ATOM 1620 O O . SER A 1 208 ? -25.170 14.513 11.341 1.00 52.94 208 SER A O 1
ATOM 1622 N N . ALA A 1 209 ? -26.542 12.982 12.240 1.00 63.38 209 ALA A N 1
ATOM 1623 C CA . ALA A 1 209 ? -26.743 12.285 10.989 1.00 63.38 209 ALA A CA 1
ATOM 1624 C C . ALA A 1 209 ? -27.374 13.306 10.034 1.00 63.38 209 ALA A C 1
ATOM 1626 O O . ALA A 1 209 ? -28.306 14.015 10.413 1.00 63.38 209 ALA A O 1
ATOM 1627 N N . ILE A 1 210 ? -26.816 13.439 8.836 1.00 75.06 210 ILE A N 1
ATOM 1628 C CA . ILE A 1 210 ? -27.388 14.298 7.806 1.00 75.06 210 ILE A CA 1
ATOM 1629 C C . ILE A 1 210 ? -28.657 13.585 7.339 1.00 75.06 210 ILE A C 1
ATOM 1631 O O . ILE A 1 210 ? -28.588 12.618 6.582 1.00 75.06 210 ILE A O 1
ATOM 1635 N N . LEU A 1 211 ? -29.804 13.999 7.874 1.00 75.25 211 LEU A N 1
ATOM 1636 C CA . LEU A 1 211 ? -31.102 13.361 7.633 1.00 75.25 211 LEU A CA 1
ATOM 1637 C C . LEU A 1 211 ? -31.963 14.186 6.677 1.00 75.25 211 LEU A C 1
ATOM 1639 O O . LEU A 1 211 ? -32.954 13.690 6.144 1.00 75.25 211 LEU A O 1
ATOM 1643 N N . SER A 1 212 ? -31.581 15.441 6.448 1.00 73.44 212 SER A N 1
ATOM 1644 C CA . SER A 1 212 ? -32.285 16.366 5.579 1.00 73.44 212 SER A CA 1
ATOM 1645 C C . SER A 1 212 ? -31.329 17.169 4.703 1.00 73.44 212 SER A C 1
ATOM 1647 O O . SER A 1 212 ? -30.140 17.318 4.982 1.00 73.44 212 SER A O 1
ATOM 1649 N N . ARG A 1 213 ? -31.871 17.738 3.625 1.00 67.38 213 ARG A N 1
ATOM 1650 C CA . ARG A 1 213 ? -31.121 18.631 2.736 1.00 67.38 213 ARG A CA 1
ATOM 1651 C C . ARG A 1 213 ? -30.635 19.902 3.450 1.00 67.38 213 ARG A C 1
ATOM 1653 O O . ARG A 1 213 ? -29.560 20.390 3.133 1.00 67.38 213 ARG A O 1
ATOM 1660 N N . ALA A 1 214 ? -31.374 20.382 4.450 1.00 74.62 214 ALA A N 1
ATOM 1661 C CA . ALA A 1 214 ? -30.937 21.497 5.289 1.00 74.62 214 ALA A CA 1
ATOM 1662 C C . ALA A 1 214 ? -29.687 21.143 6.120 1.00 74.62 214 ALA A C 1
ATOM 1664 O O . ALA A 1 214 ? -28.817 21.992 6.306 1.00 74.62 214 ALA A O 1
ATOM 1665 N N . ASP A 1 215 ? -29.554 19.882 6.552 1.00 76.44 215 ASP A N 1
ATOM 1666 C CA . ASP A 1 215 ? -28.357 19.406 7.261 1.00 76.44 215 ASP A CA 1
ATOM 1667 C C . ASP A 1 215 ? -27.140 19.335 6.326 1.00 76.44 215 ASP A C 1
ATOM 1669 O O . ASP A 1 215 ? -26.020 19.614 6.749 1.00 76.44 215 ASP A O 1
ATOM 1673 N N . VAL A 1 216 ? -27.354 19.008 5.042 1.00 76.62 216 VAL A N 1
ATOM 1674 C CA . VAL A 1 216 ? -26.303 19.048 4.008 1.00 76.62 216 VAL A CA 1
ATOM 1675 C C . VAL A 1 216 ? -25.786 20.475 3.832 1.00 76.62 216 VAL A C 1
ATOM 1677 O O . VAL A 1 216 ? -24.575 20.689 3.829 1.00 76.62 216 VAL A O 1
ATOM 1680 N N . ASP A 1 217 ? -26.688 21.453 3.720 1.00 80.81 217 ASP A N 1
ATOM 1681 C CA . ASP A 1 217 ? -26.316 22.861 3.543 1.00 80.81 217 ASP A CA 1
ATOM 1682 C C . ASP A 1 217 ? -25.521 23.395 4.742 1.00 80.81 217 ASP A C 1
ATOM 1684 O O . ASP A 1 217 ? -24.497 24.057 4.556 1.00 80.81 217 ASP A O 1
ATOM 1688 N N . ALA A 1 218 ? -25.954 23.062 5.962 1.00 81.56 218 ALA A N 1
ATOM 1689 C CA . ALA A 1 218 ? -25.263 23.445 7.191 1.00 81.56 218 ALA A CA 1
ATOM 1690 C C . ALA A 1 218 ? -23.871 22.799 7.302 1.00 81.56 218 ALA A C 1
ATOM 1692 O O . ALA A 1 218 ? -22.903 23.469 7.664 1.00 81.56 218 ALA A O 1
ATOM 1693 N N . ALA A 1 219 ? -23.746 21.521 6.934 1.00 83.25 219 ALA A N 1
ATOM 1694 C CA . ALA A 1 219 ? -22.464 20.822 6.936 1.00 83.25 219 ALA A CA 1
ATOM 1695 C C . ALA A 1 219 ? -21.487 21.410 5.904 1.00 83.25 219 ALA A C 1
ATOM 1697 O O . ALA A 1 219 ? -20.307 21.598 6.201 1.00 83.25 219 ALA A O 1
ATOM 1698 N N . ILE A 1 220 ? -21.964 21.748 4.700 1.00 84.44 220 ILE A N 1
ATOM 1699 C CA . ILE A 1 220 ? -21.133 22.393 3.672 1.00 84.44 220 ILE A CA 1
ATOM 1700 C C . ILE A 1 220 ? -20.644 23.770 4.148 1.00 84.44 220 ILE A C 1
ATOM 1702 O O . ILE A 1 220 ? -19.476 24.101 3.934 1.00 84.44 220 ILE A O 1
ATOM 1706 N N . ASP A 1 221 ? -21.485 24.550 4.833 1.00 85.44 221 ASP A N 1
ATOM 1707 C CA . ASP A 1 221 ? -21.082 25.839 5.411 1.00 85.44 221 ASP A CA 1
ATOM 1708 C C . ASP A 1 221 ? -19.981 25.698 6.463 1.00 85.44 221 ASP A C 1
ATOM 1710 O O . ASP A 1 221 ? -19.042 26.500 6.497 1.00 85.44 221 ASP A O 1
ATOM 1714 N N . GLU A 1 222 ? -20.057 24.664 7.298 1.00 84.31 222 GLU A N 1
ATOM 1715 C CA . GLU A 1 222 ? -19.045 24.394 8.316 1.00 84.31 222 GLU A CA 1
ATOM 1716 C C . GLU A 1 222 ? -17.696 24.004 7.688 1.00 84.31 222 GLU A C 1
ATOM 1718 O O . GLU A 1 222 ? -16.645 24.494 8.111 1.00 84.31 222 GLU A O 1
ATOM 1723 N N . ILE A 1 223 ? -17.723 23.226 6.601 1.00 84.62 223 ILE A N 1
ATOM 1724 C CA . ILE A 1 223 ? -16.526 22.869 5.826 1.00 84.62 223 ILE A CA 1
ATOM 1725 C C . ILE A 1 223 ? -15.918 24.109 5.151 1.00 84.62 223 ILE A C 1
ATOM 1727 O O . ILE A 1 223 ? -14.707 24.324 5.226 1.00 84.62 223 ILE A O 1
ATOM 1731 N N . ILE A 1 224 ? -16.734 24.962 4.522 1.00 85.12 224 ILE A N 1
ATOM 1732 C CA . ILE A 1 224 ? -16.260 26.216 3.909 1.00 85.12 224 ILE A CA 1
ATOM 1733 C C . ILE A 1 224 ? -15.611 27.117 4.967 1.00 85.12 224 ILE A C 1
ATOM 1735 O O . ILE A 1 224 ? -14.539 27.681 4.734 1.00 85.12 224 ILE A O 1
ATOM 1739 N N . LYS A 1 225 ? -16.233 27.233 6.146 1.00 84.69 225 LYS A N 1
ATOM 1740 C CA . LYS A 1 225 ? -15.708 28.020 7.266 1.00 84.69 225 LYS A CA 1
ATOM 1741 C C . LYS A 1 225 ? -14.350 27.502 7.737 1.00 84.69 225 LYS A C 1
ATOM 1743 O O . LYS A 1 225 ? -13.457 28.314 7.966 1.00 84.69 225 LYS A O 1
ATOM 1748 N N . TYR A 1 226 ? -14.181 26.183 7.843 1.00 87.75 226 TYR A N 1
ATOM 1749 C CA . TYR A 1 226 ? -12.899 25.571 8.191 1.00 87.75 226 TYR A CA 1
ATOM 1750 C C . TYR A 1 226 ? -11.796 25.985 7.208 1.00 87.75 226 TYR A C 1
ATOM 1752 O O . TYR A 1 226 ? -10.764 26.504 7.631 1.00 87.75 226 TYR A O 1
ATOM 1760 N N . PHE A 1 227 ? -12.023 25.820 5.903 1.00 82.25 227 PHE A N 1
ATOM 1761 C CA . PHE A 1 227 ? -11.007 26.141 4.897 1.00 82.25 227 PHE A CA 1
ATOM 1762 C C . PHE A 1 227 ? -10.697 27.641 4.836 1.00 82.25 227 PHE A C 1
ATOM 1764 O O . PHE A 1 227 ? -9.538 28.012 4.718 1.00 82.25 227 PHE A O 1
ATOM 1771 N N . ASN A 1 228 ? -11.689 28.518 5.005 1.00 78.38 228 ASN A N 1
ATOM 1772 C CA . ASN A 1 228 ? -11.441 29.964 5.035 1.00 78.38 228 ASN A CA 1
ATOM 1773 C C . ASN A 1 228 ? -10.576 30.412 6.228 1.00 78.38 228 ASN A C 1
ATOM 1775 O O . ASN A 1 228 ? -9.876 31.416 6.118 1.00 78.38 228 ASN A O 1
ATOM 1779 N N . ILE A 1 229 ? -10.637 29.702 7.361 1.00 75.19 229 ILE A N 1
ATOM 1780 C CA . ILE A 1 229 ? -9.850 30.023 8.564 1.00 75.19 229 ILE A CA 1
ATOM 1781 C C . ILE A 1 229 ? -8.462 29.377 8.502 1.00 75.19 229 ILE A C 1
ATOM 1783 O O . ILE A 1 229 ? -7.474 30.025 8.840 1.00 75.19 229 ILE A O 1
ATOM 1787 N N . ASN A 1 230 ? -8.388 28.114 8.078 1.00 70.31 230 ASN A N 1
ATOM 1788 C CA . ASN A 1 230 ? -7.176 27.305 8.209 1.00 70.31 230 ASN A CA 1
ATOM 1789 C C . ASN A 1 230 ? -6.334 27.256 6.928 1.00 70.31 230 ASN A C 1
ATOM 1791 O O . ASN A 1 230 ? -5.114 27.150 7.010 1.00 70.31 230 ASN A O 1
ATOM 1795 N N . GLU A 1 231 ? -6.954 27.357 5.749 1.00 81.38 231 GLU A N 1
ATOM 1796 C CA . GLU A 1 231 ? -6.282 27.230 4.449 1.00 81.38 231 GLU A CA 1
ATOM 1797 C C . GLU A 1 231 ? -6.893 28.184 3.395 1.00 81.38 231 GLU A C 1
ATOM 1799 O O . GLU A 1 231 ? -7.492 27.743 2.410 1.00 81.38 231 GLU A O 1
ATOM 1804 N N . PRO A 1 232 ? -6.752 29.514 3.559 1.00 72.44 232 PRO A N 1
ATOM 1805 C CA . PRO A 1 232 ? -7.473 30.508 2.753 1.00 72.44 232 PRO A CA 1
ATOM 1806 C C . PRO A 1 232 ? -7.137 30.485 1.250 1.00 72.44 232 PRO A C 1
ATOM 1808 O O . PRO A 1 232 ? -7.923 30.968 0.439 1.00 72.44 232 PRO A O 1
ATOM 1811 N N . SER A 1 233 ? -5.988 29.919 0.865 1.00 71.38 233 SER A N 1
ATOM 1812 C CA . SER A 1 233 ? -5.569 29.761 -0.538 1.00 71.38 233 SER A CA 1
ATOM 1813 C C . SER A 1 233 ? -6.036 28.445 -1.175 1.00 71.38 233 SER A C 1
ATOM 1815 O O . SER A 1 233 ? -5.772 28.209 -2.354 1.00 71.38 233 SER A O 1
ATOM 1817 N N . HIS A 1 234 ? -6.691 27.562 -0.415 1.00 70.38 234 HIS A N 1
ATOM 1818 C CA . HIS A 1 234 ? -7.169 26.279 -0.918 1.00 70.38 234 HIS A CA 1
ATOM 1819 C C . HIS A 1 234 ? -8.350 26.497 -1.888 1.00 70.38 234 HIS A C 1
ATOM 1821 O O . HIS A 1 234 ? -9.208 27.334 -1.616 1.00 70.38 234 HIS A O 1
ATOM 1827 N N . PRO A 1 235 ? -8.467 25.764 -3.013 1.00 76.25 235 PRO A N 1
ATOM 1828 C CA . PRO A 1 235 ? -9.543 25.979 -3.993 1.00 76.25 235 PRO A CA 1
ATOM 1829 C C . PRO A 1 235 ? -10.918 25.444 -3.546 1.00 76.25 235 PRO A C 1
ATOM 1831 O O . PRO A 1 235 ? -11.944 25.773 -4.147 1.00 76.25 235 PRO A O 1
ATOM 1834 N N . ALA A 1 236 ? -10.957 24.614 -2.498 1.00 78.31 236 ALA A N 1
ATOM 1835 C CA . ALA A 1 236 ? -12.178 23.947 -2.034 1.00 78.31 236 ALA A CA 1
ATOM 1836 C C . ALA A 1 236 ? -13.333 24.889 -1.635 1.00 78.31 236 ALA A C 1
ATOM 1838 O O . ALA A 1 236 ? -14.449 24.590 -2.052 1.00 78.31 236 ALA A O 1
ATOM 1839 N N . PRO A 1 237 ? -13.141 26.013 -0.909 1.00 83.56 237 PRO A N 1
ATOM 1840 C CA . PRO A 1 237 ? -14.230 26.933 -0.565 1.00 83.56 237 PRO A CA 1
ATOM 1841 C C . PRO A 1 237 ? -15.043 27.387 -1.777 1.00 83.56 237 PRO A C 1
ATOM 1843 O O . PRO A 1 237 ? -16.269 27.322 -1.763 1.00 83.56 237 PRO A O 1
ATOM 1846 N N . ILE A 1 238 ? -14.367 27.778 -2.861 1.00 75.06 238 ILE A N 1
ATOM 1847 C CA . ILE A 1 238 ? -15.019 28.271 -4.082 1.00 75.06 238 ILE A CA 1
ATOM 1848 C C . ILE A 1 238 ? -15.838 27.155 -4.745 1.00 75.06 238 ILE A C 1
ATOM 1850 O O . ILE A 1 238 ? -16.954 27.394 -5.208 1.00 75.06 238 ILE A O 1
ATOM 1854 N N . LEU A 1 239 ? -15.309 25.930 -4.776 1.00 77.69 239 LEU A N 1
ATOM 1855 C CA . LEU A 1 239 ? -15.998 24.771 -5.348 1.00 77.69 239 LEU A CA 1
ATOM 1856 C C . LEU A 1 239 ? -17.188 24.333 -4.486 1.00 77.69 239 LEU A C 1
ATOM 1858 O O . LEU A 1 239 ? -18.258 24.054 -5.017 1.00 77.69 239 LEU A O 1
ATOM 1862 N N . LEU A 1 240 ? -17.039 24.339 -3.163 1.00 83.69 240 LEU A N 1
ATOM 1863 C CA . LEU A 1 240 ? -18.095 23.977 -2.221 1.00 83.69 240 LEU A CA 1
ATOM 1864 C C . LEU A 1 240 ? -19.238 24.996 -2.221 1.00 83.69 240 LEU A C 1
ATOM 1866 O O . LEU A 1 240 ? -20.399 24.601 -2.178 1.00 83.69 240 LEU A O 1
ATOM 1870 N N . MET A 1 241 ? -18.942 26.290 -2.374 1.00 78.50 241 MET A N 1
ATOM 1871 C CA . MET A 1 241 ? -19.969 27.318 -2.585 1.00 78.50 241 MET A CA 1
ATOM 1872 C C . MET A 1 241 ? -20.769 27.077 -3.872 1.00 78.50 241 MET A C 1
ATOM 1874 O O . MET A 1 241 ? -21.973 27.325 -3.895 1.00 78.50 241 MET A O 1
ATOM 1878 N N . ARG A 1 242 ? -20.126 26.582 -4.940 1.00 69.31 242 ARG A N 1
ATOM 1879 C CA . ARG A 1 242 ? -20.821 26.191 -6.179 1.00 69.31 242 ARG A CA 1
ATOM 1880 C C . ARG A 1 242 ? -21.683 24.952 -5.963 1.00 69.31 242 ARG A C 1
ATOM 1882 O O . ARG A 1 242 ? -22.855 24.974 -6.308 1.00 69.31 242 ARG A O 1
ATOM 1889 N N . VAL A 1 243 ? -21.144 23.913 -5.325 1.00 77.75 243 VAL A N 1
ATOM 1890 C CA . VAL A 1 243 ? -21.897 22.696 -4.978 1.00 77.75 243 VAL A CA 1
ATOM 1891 C C . VAL A 1 243 ? -23.118 23.030 -4.119 1.00 77.75 243 VAL A C 1
ATOM 1893 O O . VAL A 1 243 ? -24.198 22.524 -4.396 1.00 77.75 243 VAL A O 1
ATOM 1896 N N . LYS A 1 244 ? -22.995 23.949 -3.155 1.00 75.56 244 LYS A N 1
ATOM 1897 C CA . LYS A 1 244 ? -24.118 24.404 -2.325 1.00 75.56 244 LYS A CA 1
ATOM 1898 C C . LYS A 1 244 ? -25.246 25.045 -3.142 1.00 75.56 244 LYS A C 1
ATOM 1900 O O . LYS A 1 244 ? -26.411 24.794 -2.869 1.00 75.56 244 LYS A O 1
ATOM 1905 N N . LYS A 1 245 ? -24.924 25.833 -4.175 1.00 69.25 245 LYS A N 1
ATOM 1906 C CA . LYS A 1 245 ? -25.942 26.388 -5.090 1.00 69.25 245 LYS A CA 1
ATOM 1907 C C . LYS A 1 245 ? -26.651 25.306 -5.912 1.00 69.25 245 LYS A C 1
ATOM 1909 O O . LYS A 1 245 ? -27.812 25.478 -6.260 1.00 69.25 245 LYS A O 1
ATOM 1914 N N . LEU A 1 246 ? -25.961 24.200 -6.197 1.00 63.88 246 LEU A N 1
ATOM 1915 C CA . LEU A 1 246 ? -26.481 23.074 -6.977 1.00 63.88 246 LEU A CA 1
ATOM 1916 C C . LEU A 1 246 ? -27.305 22.090 -6.137 1.00 63.88 246 LEU A C 1
ATOM 1918 O O . LEU A 1 246 ? -28.147 21.379 -6.684 1.00 63.88 246 LEU A O 1
ATOM 1922 N N . VAL A 1 247 ? -27.106 22.054 -4.816 1.00 60.84 247 VAL A N 1
ATOM 1923 C CA . VAL A 1 247 ? -27.956 21.317 -3.872 1.00 60.84 247 VAL A CA 1
ATOM 1924 C C . VAL A 1 247 ? -29.296 22.044 -3.825 1.00 60.84 247 VAL A C 1
ATOM 1926 O O . VAL A 1 247 ? -29.524 22.864 -2.946 1.00 60.84 247 VAL A O 1
ATOM 1929 N N . GLY A 1 248 ? -30.175 21.784 -4.801 1.00 57.09 248 GLY A N 1
ATOM 1930 C CA . GLY A 1 248 ? -31.510 22.383 -4.902 1.00 57.09 248 GLY A CA 1
ATOM 1931 C C . GLY A 1 248 ? -32.006 22.833 -6.256 1.00 57.09 248 GLY A C 1
ATOM 1932 O O . GLY A 1 248 ? -33.204 23.076 -6.368 1.00 57.09 248 GLY A O 1
ATOM 1933 N N . ALA A 1 249 ? -31.113 22.973 -7.227 1.00 55.84 249 ALA A N 1
ATOM 1934 C CA . ALA A 1 249 ? -31.470 23.398 -8.570 1.00 55.84 249 ALA A CA 1
ATOM 1935 C C . ALA A 1 249 ? -32.041 22.214 -9.361 1.00 55.84 249 ALA A C 1
ATOM 1937 O O . ALA A 1 249 ? -31.555 21.083 -9.238 1.00 55.84 249 ALA A O 1
ATOM 1938 N N . ASP A 1 250 ? -33.070 22.466 -10.168 1.00 57.47 250 ASP A N 1
ATOM 1939 C CA . ASP A 1 250 ? -33.605 21.449 -11.072 1.00 57.47 250 ASP A CA 1
ATOM 1940 C C . ASP A 1 250 ? -32.553 21.146 -12.152 1.00 57.47 250 ASP A C 1
ATOM 1942 O O . ASP A 1 250 ? -31.844 22.040 -12.614 1.00 57.47 250 ASP A O 1
ATOM 1946 N N . PHE A 1 251 ? -32.429 19.886 -12.578 1.00 54.41 251 PHE A N 1
ATOM 1947 C CA . PHE A 1 251 ? -31.364 19.401 -13.482 1.00 54.41 251 PHE A CA 1
ATOM 1948 C C . PHE A 1 251 ? -31.183 20.247 -14.768 1.00 54.41 251 PHE A C 1
ATOM 1950 O O . PHE A 1 251 ? -30.090 20.331 -15.327 1.00 54.41 251 PHE A O 1
ATOM 1957 N N . SER A 1 252 ? -32.249 20.923 -15.208 1.00 53.62 252 SER A N 1
ATOM 1958 C CA . SER A 1 252 ? -32.254 21.886 -16.316 1.00 53.62 252 SER A CA 1
ATOM 1959 C C . SER A 1 252 ? -31.391 23.132 -16.063 1.00 53.62 252 SER A C 1
ATOM 1961 O O . SER A 1 252 ? -30.737 23.619 -16.984 1.00 53.62 252 SER A O 1
ATOM 1963 N N . GLU A 1 253 ? -31.384 23.661 -14.840 1.00 57.41 253 GLU A N 1
ATOM 1964 C CA . GLU A 1 253 ? -30.596 24.838 -14.445 1.00 57.41 253 GLU A CA 1
ATOM 1965 C C . GLU A 1 253 ? -29.109 24.471 -14.313 1.00 57.41 253 GLU A C 1
ATOM 1967 O O . GLU A 1 253 ? -28.236 25.207 -14.775 1.00 57.41 253 GLU A O 1
ATOM 1972 N N . LEU A 1 254 ? -28.829 23.262 -13.808 1.00 58.75 254 LEU A N 1
ATOM 1973 C CA . LEU A 1 254 ? -27.485 22.678 -13.708 1.00 58.75 254 LEU A CA 1
ATOM 1974 C C . LEU A 1 254 ? -26.792 22.564 -15.077 1.00 58.75 254 LEU A C 1
ATOM 1976 O O . LEU A 1 254 ? -25.595 22.828 -15.193 1.00 58.75 254 LEU A O 1
ATOM 1980 N N . MET A 1 255 ? -27.537 22.210 -16.129 1.00 52.41 255 MET A N 1
ATOM 1981 C CA . MET A 1 255 ? -26.991 22.092 -17.487 1.00 52.41 255 MET A CA 1
ATOM 1982 C C . MET A 1 255 ? -26.705 23.446 -18.151 1.00 52.41 255 MET A C 1
ATOM 1984 O O . MET A 1 255 ? -25.800 23.522 -18.981 1.00 52.41 255 MET A O 1
ATOM 1988 N N . GLN A 1 256 ? -27.424 24.511 -17.782 1.00 55.69 256 GLN A N 1
ATOM 1989 C CA . GLN A 1 256 ? -27.174 25.864 -18.298 1.00 55.69 256 GLN A CA 1
ATOM 1990 C C . GLN A 1 256 ? -25.960 26.532 -17.640 1.00 55.69 256 GLN A C 1
ATOM 1992 O O . GLN A 1 256 ? -25.254 27.293 -18.298 1.00 55.69 256 GLN A O 1
ATOM 1997 N N . GLU A 1 257 ? -25.693 26.244 -16.363 1.00 53.31 257 GLU A N 1
ATOM 1998 C CA . GLU A 1 257 ? -24.566 26.841 -15.632 1.00 53.31 257 GLU A CA 1
ATOM 1999 C C . GLU A 1 257 ? -23.226 26.142 -15.931 1.00 53.31 257 GLU A C 1
ATOM 2001 O O . GLU A 1 257 ? -22.175 26.784 -15.929 1.00 53.31 257 GLU A O 1
ATOM 2006 N N . LEU A 1 258 ? -23.249 24.837 -16.233 1.00 54.94 258 LEU A N 1
ATOM 2007 C CA . LEU A 1 258 ? -22.042 24.052 -16.525 1.00 54.94 258 LEU A CA 1
ATOM 2008 C C . LEU A 1 258 ? -21.636 24.052 -18.008 1.00 54.94 258 LEU A C 1
ATOM 2010 O O . LEU A 1 258 ? -20.465 23.822 -18.306 1.00 54.94 258 LEU A O 1
ATOM 2014 N N . TYR A 1 259 ? -22.561 24.337 -18.932 1.00 54.91 259 TYR A N 1
ATOM 2015 C CA . TYR A 1 259 ? -22.295 24.338 -20.371 1.00 54.91 259 TYR A CA 1
ATOM 2016 C C . TYR A 1 259 ? -22.957 25.540 -21.051 1.00 54.91 259 TYR A C 1
ATOM 2018 O O . TYR A 1 259 ? -24.174 25.574 -21.219 1.00 54.91 259 TYR A O 1
ATOM 2026 N N . ALA A 1 260 ? -22.154 26.485 -21.553 1.00 50.31 260 ALA A N 1
ATOM 2027 C CA . ALA A 1 260 ? -22.656 27.601 -22.364 1.00 50.31 260 ALA A CA 1
ATOM 2028 C C . ALA A 1 260 ? -23.385 27.141 -23.654 1.00 50.31 260 ALA A C 1
ATOM 2030 O O . ALA A 1 260 ? -24.163 27.901 -24.223 1.00 50.31 260 ALA A O 1
ATOM 2031 N N . GLU A 1 261 ? -23.191 25.884 -24.081 1.00 48.59 261 GLU A N 1
ATOM 2032 C CA . GLU A 1 261 ? -23.849 25.262 -25.244 1.00 48.59 261 GLU A CA 1
ATOM 2033 C C . GLU A 1 261 ? -24.707 24.025 -24.877 1.00 48.59 261 GLU A C 1
ATOM 2035 O O . GLU A 1 261 ? -24.958 23.158 -25.710 1.00 48.59 261 GLU A O 1
ATOM 2040 N N . GLY A 1 262 ? -25.193 23.909 -23.633 1.00 48.44 262 GLY A N 1
ATOM 2041 C CA . GLY A 1 262 ? -25.921 22.720 -23.145 1.00 48.44 262 GLY A CA 1
ATOM 2042 C C . GLY A 1 262 ? -27.324 22.476 -23.735 1.00 48.44 262 GLY A C 1
ATOM 2043 O O . GLY A 1 262 ? -27.911 21.417 -23.509 1.00 48.44 262 GLY A O 1
ATOM 2044 N N . VAL A 1 263 ? -27.880 23.417 -24.507 1.00 51.34 263 VAL A N 1
ATOM 2045 C CA . VAL A 1 263 ? -29.260 23.334 -25.035 1.00 51.34 263 VAL A CA 1
ATOM 2046 C C . VAL A 1 263 ? -29.406 22.245 -26.112 1.00 51.34 263 VAL A C 1
ATOM 2048 O O . VAL A 1 263 ? -30.468 21.635 -26.243 1.00 51.34 263 VAL A O 1
ATOM 2051 N N . THR A 1 264 ? -28.340 21.941 -26.856 1.00 50.16 264 THR A N 1
ATOM 2052 C CA . THR A 1 264 ? -28.351 20.940 -27.940 1.00 50.16 264 THR A CA 1
ATOM 2053 C C . THR A 1 264 ? -28.299 19.499 -27.425 1.00 50.16 264 THR A C 1
ATOM 2055 O O . THR A 1 264 ? -28.937 18.625 -28.012 1.00 50.16 264 THR A O 1
ATOM 2058 N N . LEU A 1 265 ? -27.628 19.248 -26.293 1.00 45.38 265 LEU A N 1
ATOM 2059 C CA . LEU A 1 265 ? -27.545 17.916 -25.676 1.00 45.38 265 LEU A CA 1
ATOM 2060 C C . LEU A 1 265 ? -28.881 17.487 -25.044 1.00 45.38 265 LEU A C 1
ATOM 2062 O O . LEU A 1 265 ? -29.284 16.329 -25.144 1.00 45.38 265 LEU A O 1
ATOM 2066 N N . VAL A 1 266 ? -29.603 18.435 -24.436 1.00 51.34 266 VAL A N 1
ATOM 2067 C CA . VAL A 1 266 ? -30.925 18.188 -23.832 1.00 51.34 266 VAL A CA 1
ATOM 2068 C C . VAL A 1 266 ? -31.977 17.871 -24.903 1.00 51.34 266 VAL A C 1
ATOM 2070 O O . VAL A 1 266 ? -32.828 17.010 -24.686 1.00 51.34 266 VAL A O 1
ATOM 2073 N N . ALA A 1 267 ? -31.884 18.485 -26.088 1.00 53.91 267 ALA A N 1
ATOM 2074 C CA . ALA A 1 267 ? -32.754 18.164 -27.222 1.00 53.91 267 ALA A CA 1
ATOM 2075 C C . ALA A 1 267 ? -32.522 16.742 -27.772 1.00 53.91 267 ALA A C 1
ATOM 2077 O O . ALA A 1 267 ? -33.465 16.103 -28.234 1.00 53.91 267 ALA A O 1
ATOM 2078 N N . GLN A 1 268 ? -31.291 16.224 -27.692 1.00 50.59 268 GLN A N 1
ATOM 2079 C CA . GLN A 1 268 ? -30.946 14.865 -28.136 1.00 50.59 268 GLN A CA 1
ATOM 2080 C C . GLN A 1 268 ? -31.308 13.777 -27.115 1.00 50.59 268 GLN A C 1
ATOM 2082 O O . GLN A 1 268 ? -31.549 12.635 -27.497 1.00 50.59 268 GLN A O 1
ATOM 2087 N N . LEU A 1 269 ? -31.407 14.127 -25.830 1.00 52.03 269 LEU A N 1
ATOM 2088 C CA . LEU A 1 269 ? -31.826 13.223 -24.750 1.00 52.03 269 LEU A CA 1
ATOM 2089 C C . LEU A 1 269 ? -33.351 13.227 -24.510 1.00 52.03 269 LEU A C 1
ATOM 2091 O O . LEU A 1 269 ? -33.845 12.589 -23.577 1.00 52.03 269 LEU A O 1
ATOM 2095 N N . GLY A 1 270 ? -34.118 13.920 -25.358 1.00 44.62 270 GLY A N 1
ATOM 2096 C CA . GLY A 1 270 ? -35.575 14.013 -25.296 1.00 44.62 270 GLY A CA 1
ATOM 2097 C C . GLY A 1 270 ? -36.308 12.687 -25.558 1.00 44.62 270 GLY A C 1
ATOM 2098 O O . GLY A 1 270 ? -36.756 12.443 -26.670 1.00 44.62 270 GLY A O 1
ATOM 2099 N N . ARG A 1 271 ? -36.512 11.916 -24.477 1.00 42.78 271 ARG A N 1
ATOM 2100 C CA . ARG A 1 271 ? -37.523 10.857 -24.216 1.00 42.78 271 ARG A CA 1
ATOM 2101 C C . ARG A 1 271 ? -37.538 9.578 -25.081 1.00 42.78 271 ARG A C 1
ATOM 2103 O O . ARG A 1 271 ? -38.055 9.586 -26.195 1.00 42.78 271 ARG A O 1
ATOM 2110 N N . PRO A 1 272 ? -37.332 8.414 -24.432 1.00 37.50 272 PRO A N 1
ATOM 2111 C CA . PRO A 1 272 ? -38.130 7.218 -24.664 1.00 37.50 272 PRO A CA 1
ATOM 2112 C C . PRO A 1 272 ? -39.142 7.007 -23.518 1.00 37.50 272 PRO A C 1
ATOM 2114 O O . PRO A 1 272 ? -38.770 6.742 -22.380 1.00 37.50 272 PRO A O 1
ATOM 2117 N N . GLY A 1 273 ? -40.434 7.120 -23.852 1.00 38.41 273 GLY A N 1
ATOM 2118 C CA . GLY A 1 273 ? -41.533 6.363 -23.231 1.00 38.41 273 GLY A CA 1
ATOM 2119 C C . GLY A 1 273 ? -42.037 6.769 -21.841 1.00 38.41 273 GLY A C 1
ATOM 2120 O O . GLY A 1 273 ? -41.762 6.088 -20.861 1.00 38.41 273 GLY A O 1
ATOM 2121 N N . GLY A 1 274 ? -42.902 7.786 -21.772 1.00 35.78 274 GLY A N 1
ATOM 2122 C CA . GLY A 1 274 ? -43.971 7.827 -20.767 1.00 35.78 274 GLY A CA 1
ATOM 2123 C C . GLY A 1 274 ? -45.263 7.346 -21.424 1.00 35.78 274 GLY A C 1
ATOM 2124 O O . GLY A 1 274 ? -45.747 8.009 -22.338 1.00 35.78 274 GLY A O 1
ATOM 2125 N N . ALA A 1 275 ? -45.770 6.184 -21.016 1.00 39.31 275 ALA A N 1
ATOM 2126 C CA . ALA A 1 275 ? -47.057 5.659 -21.456 1.00 39.31 275 ALA A CA 1
ATOM 2127 C C . ALA A 1 275 ? -48.210 6.487 -20.866 1.00 39.31 275 ALA A C 1
ATOM 2129 O O . ALA A 1 275 ? -48.229 6.684 -19.655 1.00 39.31 275 ALA A O 1
ATOM 2130 N N . ASP A 1 276 ? -49.160 6.921 -21.702 1.00 37.25 276 ASP A N 1
ATOM 2131 C CA . ASP A 1 276 ? -50.591 6.763 -21.409 1.00 37.25 276 ASP A CA 1
ATOM 2132 C C . ASP A 1 276 ? -51.482 7.070 -22.633 1.00 37.25 276 ASP A C 1
ATOM 2134 O O . ASP A 1 276 ? -51.356 8.132 -23.245 1.00 37.25 276 ASP A O 1
ATOM 2138 N N . LYS A 1 277 ? -52.426 6.142 -22.869 1.00 35.81 277 LYS A N 1
ATOM 2139 C CA . LYS A 1 277 ? -53.540 6.074 -23.846 1.00 35.81 277 LYS A CA 1
ATOM 2140 C C . LYS A 1 277 ? -53.265 5.651 -25.289 1.00 35.81 277 LYS A C 1
ATOM 2142 O O . LYS A 1 277 ? -52.650 6.413 -26.060 1.00 35.81 277 LYS A O 1
#

Nearest PDB structures (foldseek):
  3sf4-assembly2_B  TM=2.179E-01  e=9.878E-01  Homo sapiens
  4jhr-assembly1_A  TM=2.701E-01  e=3.935E+00  Mus musculus

pLDDT: mean 75.4, std 21.22, range [28.09, 98.19]

InterPro domains:
  IPR010657 ImpA, N-terminal [PF06812] (17-78)
  IPR017740 Type VI secretion system protein TssA-like [PTHR37951] (208-269)

Radius of gyration: 25.1 Å; Cα contacts (8 Å, |Δi|>4): 206; chains: 1; bounding box: 82×47×69 Å

Foldseek 3Di:
DPPDDPPDDDDDDDPDPPLPVLVVLLVVLVVVLVPDLDLVSLLSQLVSCLVNLALVSNLVSLVSNLVSLVVVVVVVVPDPDDCPVVVVVNLVSLLVCQDPVVLVSQQSRDDPQFRDGLVCLLVVNTDLPGDPVSLVVVLVSLVSSLVSNVSSVVSCVVVVNPPRDNVSSSVSSVSSSVSSVVSVVVVVVVVPDDDDDDPDPPPDPDPPDCPDLVSVLVVLVVVLVCCVVPPVPDCSNVVSVVVSVVSDDDVVVVQVVVDVPSPVVVVVVPDDDDDDD

Mean predicted aligned error: 17.38 Å

Secondary structure (DSSP, 8-state):
----SS--------TT-HHHHHHHHHHHHHHHHTT---HHHHHHHHHHHHHHTBHHHHHHHHHHHHHHHHHHHHHHHH--S--HHHHHHHHHHHHGGGSHHHHHHHTT-EETTTTEEHHHHHTT-S-TTS-HHHHHHHHHHHHHHHHHHHHHHHHHHHTT-TT---HHHHHHHHHHHHHHHHHHHHHHHHTT-------------------SHHHHHHHHHHHHHHHHHH-TT-SHHHHHHHHHHHTT--HHHHHHHH-TTTHHHHHHT--S-----